Protein 4RFQ (pdb70)

InterPro domains:
  IPR019410 Lysine methyltransferase [PTHR14614] (73-342)
  IPR029063 S-adenosyl-L-methionine-dependent methyltransferase superfamily [G3DSA:3.40.50.150] (144-355)
  IPR029063 S-adenosyl-L-methionine-dependent methyltransferase superfamily [SSF53335] (156-344)

Organism: Homo sapiens (NCBI:txid9606)

Sequence (270 aa):
AAPSQDTDSPLSAASSSRNLEPHGKQPSLRAAKEHAMPKDLKKMLENKVIETLPGFQHVKLSVVKTILLKENFPYEGGLKIWECTFDLLAYFTKAKVKFAGKKVLDLGCGSGLLGITAFKGGSKEIHFQDYNSMVIDEVTLPNVVANSTLEDRRKPKVTQLYKCRFFSGEWSEFCKLVLSSEKLFVKYDLILTSETIYNPDYYSNLHQTFLRLLSKNGRVLLASKAHYFGVGGGVHLFQKFVEERDVFKTRILKIIDEGLKRFIIEITFKF

Foldseek 3Di:
DDADDLQAACCDPNHPNNVQDDDDPDGDPDFKDWDDQDPDLVVLQPQWDWDWDDDPLAPTFIFTWHWDADVRDTDTDDDDDHPQVVVVRSCCSVVVPQQAQFAEEAEQQQLNPVQLSSVVRHHQAYEYEHQGPCSCSNHNSNRSSSQAPDDDDRHHPVSCVRYIYMHRQLQNVQVVQCVVDPHDDAGQEYEYEAPFQAPVCLVSVVVSCVSHHDQNHKYWYKHFQFRPPNTGGDVNSQVVCVVVQFKHKDWDDWDDDDGIMTIMMIHGDD

B-factor: mean 63.69, std 15.85, range [38.29, 148.23]

Secondary structure (P-SEA, 3-state):
cccccccccccccccccccccccccccccbbbbbbccccccccccccbbbbccccccccbbbbbbbbbbcccccccccccccaaaaaaaaaaaaaccccccccccccccccaaaaaaaaaacccbbbbbbccaaaaaccaaaaaaaacccccccccccccccbbbbbccaaaaaaaaaacccbbbbbcbbbbccccccccaaaaaaaaaaacccccbbbbbbbccccccccccaaaaaaaaaaaccbbbbbccccccccccbbbbbbbcc

Radius of gyration: 17.97 Å; Cα contacts (8 Å, |Δi|>4): 535; chains: 1; bounding box: 51×41×50 Å

Structure (mmCIF, N/CA/C/O backbone):
data_4RFQ
#
_entry.id   4RFQ
#
_cell.length_a   70.150
_cell.length_b   70.150
_cell.length_c   170.688
_cell.angle_alpha   90.000
_cell.angle_beta   90.000
_cell.angle_gamma   90.000
#
_symmetry.space_group_name_H-M   'P 41 21 2'
#
loop_
_entity.id
_entity.type
_entity.pdbx_description
1 polymer 'Histidine protein methyltransferase 1 homolog'
2 non-polymer S-ADENOSYLMETHIONINE
3 non-polymer 'UNKNOWN ATOM OR ION'
4 water water
#
loop_
_atom_site.group_PDB
_atom_site.id
_atom_site.type_symbol
_atom_site.label_atom_id
_atom_site.label_alt_id
_atom_site.label_comp_id
_atom_site.label_asym_id
_atom_site.label_entity_id
_atom_site.label_seq_id
_atom_site.pdbx_PDB_ins_code
_atom_site.Cartn_x
_atom_site.Cartn_y
_atom_site.Cartn_z
_atom_site.occupancy
_atom_site.B_iso_or_equiv
_atom_site.auth_seq_id
_atom_site.auth_comp_id
_atom_site.auth_asym_id
_atom_site.auth_atom_id
_atom_site.pdbx_PDB_model_num
ATOM 1 N N . ALA A 1 8 ? -17.680 -0.314 28.228 1.00 105.24 69 ALA A N 1
ATOM 2 C CA . ALA A 1 8 ? -16.300 -0.531 27.671 1.00 101.58 69 ALA A CA 1
ATOM 3 C C . ALA A 1 8 ? -15.451 -1.471 28.550 1.00 97.82 69 ALA A C 1
ATOM 4 O O . ALA A 1 8 ? -15.379 -1.309 29.777 1.00 95.82 69 ALA A O 1
ATOM 6 N N . ALA A 1 9 ? -14.796 -2.434 27.899 1.00 95.16 70 ALA A N 1
ATOM 7 C CA . ALA A 1 9 ? -14.000 -3.453 28.589 1.00 92.74 70 ALA A CA 1
ATOM 8 C C . ALA A 1 9 ? -12.765 -2.855 29.308 1.00 88.54 70 ALA A C 1
ATOM 9 O O . ALA A 1 9 ? -12.284 -1.778 28.934 1.00 85.50 70 ALA A O 1
ATOM 11 N N . PRO A 1 10 ? -12.262 -3.551 30.355 1.00 88.48 71 PRO A N 1
ATOM 12 C CA . PRO A 1 10 ? -11.100 -3.043 31.063 1.00 87.41 71 PRO A CA 1
ATOM 13 C C . PRO A 1 10 ? -9.827 -3.138 30.228 1.00 85.81 71 PRO A C 1
ATOM 14 O O . PRO A 1 10 ? -9.677 -4.077 29.445 1.00 88.05 71 PRO A O 1
ATOM 18 N N . SER A 1 11 ? -8.928 -2.172 30.396 1.00 83.73 72 SER A N 1
ATOM 19 C CA . SER A 1 11 ? -7.599 -2.262 29.801 1.00 84.24 72 SER A CA 1
ATOM 20 C C . SER A 1 11 ? -6.811 -3.431 30.420 1.00 86.80 72 SER A C 1
ATOM 21 O O . SER A 1 11 ? -6.722 -3.549 31.646 1.00 86.20 72 SER A O 1
ATOM 24 N N . GLN A 1 12 ? -6.274 -4.298 29.561 1.00 90.48 73 GLN A N 1
ATOM 25 C CA . GLN A 1 12 ? -5.366 -5.378 29.976 1.00 93.78 73 GLN A CA 1
ATOM 26 C C . GLN A 1 12 ? -3.931 -4.993 29.551 1.00 91.82 73 GLN A C 1
ATOM 27 O O . GLN A 1 12 ? -3.736 -3.963 28.918 1.00 87.76 73 GLN A O 1
ATOM 29 N N . ASP A 1 13 ? -2.949 -5.823 29.906 1.00 97.48 74 ASP A N 1
ATOM 30 C CA . ASP A 1 13 ? -1.535 -5.614 29.531 1.00 94.70 74 ASP A CA 1
ATOM 31 C C . ASP A 1 13 ? -1.320 -5.386 28.025 1.00 92.78 74 ASP A C 1
ATOM 32 O O . ASP A 1 13 ? -0.456 -4.586 27.643 1.00 92.67 74 ASP A O 1
ATOM 34 N N . THR A 1 14 ? -2.119 -6.065 27.186 1.00 90.08 75 THR A N 1
ATOM 35 C CA . THR A 1 14 ? -1.962 -6.036 25.714 1.00 89.21 75 THR A CA 1
ATOM 36 C C . THR A 1 14 ? -2.600 -4.806 24.974 1.00 86.72 75 THR A C 1
ATOM 37 O O . THR A 1 14 ? -2.653 -4.770 23.738 1.00 87.07 75 THR A O 1
ATOM 41 N N . ASP A 1 15 ? -3.071 -3.810 25.724 1.00 83.15 76 ASP A N 1
ATOM 42 C CA . ASP A 1 15 ? -3.492 -2.533 25.134 1.00 77.21 76 ASP A CA 1
ATOM 43 C C . ASP A 1 15 ? -2.285 -1.624 25.087 1.00 72.18 76 ASP A C 1
ATOM 44 O O . ASP A 1 15 ? -1.432 -1.663 25.984 1.00 72.93 76 ASP A O 1
ATOM 49 N N . SER A 1 16 ? -2.199 -0.826 24.033 1.00 68.50 77 SER A N 1
ATOM 50 C CA . SER A 1 16 ? -1.058 0.039 23.827 1.00 67.09 77 SER A CA 1
ATOM 51 C C . SER A 1 16 ? -1.233 1.321 24.621 1.00 65.14 77 SER A C 1
ATOM 52 O O . SER A 1 16 ? -2.311 1.593 25.135 1.00 65.35 77 SER A O 1
ATOM 55 N N . PRO A 1 17 ? -0.178 2.137 24.691 1.00 61.51 78 PRO A N 1
ATOM 56 C CA . PRO A 1 17 ? -0.356 3.399 25.375 1.00 60.02 78 PRO A CA 1
ATOM 57 C C . PRO A 1 17 ? -1.387 4.356 24.761 1.00 61.66 78 PRO A C 1
ATOM 58 O O . PRO A 1 1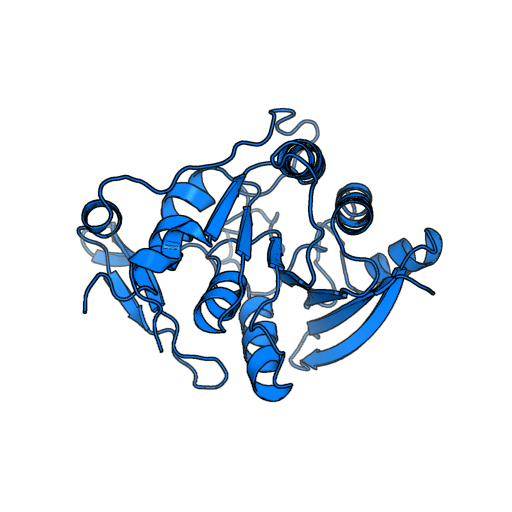7 ? -1.834 5.254 25.462 1.00 62.72 78 PRO A O 1
ATOM 62 N N . LEU A 1 18 ? -1.780 4.157 23.502 1.00 63.55 79 LEU A N 1
ATOM 63 C CA . LEU A 1 18 ? -2.771 5.036 22.839 1.00 66.21 79 LEU A CA 1
ATOM 64 C C . LEU A 1 18 ? -4.198 4.468 22.745 1.00 70.77 79 LEU A C 1
ATOM 65 O O . LEU A 1 18 ? -5.082 5.128 22.211 1.00 70.79 79 LEU A O 1
ATOM 70 N N . SER A 1 19 ? -4.439 3.255 23.239 1.00 76.10 80 SER A N 1
ATOM 71 C CA . SER A 1 19 ? -5.798 2.705 23.148 1.00 81.55 80 SER A CA 1
ATOM 72 C C . SER A 1 19 ? -6.753 3.519 24.037 1.00 80.19 80 SER A C 1
ATOM 73 O O . SER A 1 19 ? -6.332 4.089 25.059 1.00 74.13 80 SER A O 1
ATOM 76 N N . ALA A 1 20 ? -8.019 3.592 23.613 1.00 82.69 81 ALA A N 1
ATOM 77 C CA . ALA A 1 20 ? -9.082 4.259 24.378 1.00 85.74 81 ALA A CA 1
ATOM 78 C C . ALA A 1 20 ? -9.125 3.804 25.845 1.00 83.86 81 ALA A C 1
ATOM 79 O O . ALA A 1 20 ? -9.315 4.625 26.745 1.00 83.84 81 ALA A O 1
ATOM 81 N N . ALA A 1 21 ? -8.919 2.505 26.081 1.00 80.69 82 ALA A N 1
ATOM 82 C CA . ALA A 1 21 ? -9.033 1.946 27.430 1.00 81.17 82 ALA A CA 1
ATOM 83 C C . ALA A 1 21 ? -7.894 2.360 28.363 1.00 78.15 82 ALA A C 1
ATOM 84 O O . ALA A 1 21 ? -8.011 2.220 29.594 1.00 78.49 82 ALA A O 1
ATOM 86 N N . SER A 1 22 ? -6.802 2.865 27.797 1.00 74.49 83 SER A N 1
ATOM 87 C CA . SER A 1 22 ? -5.609 3.124 28.590 1.00 72.72 83 SER A CA 1
ATOM 88 C C . SER A 1 22 ? -5.720 4.435 29.350 1.00 71.29 83 SER A C 1
ATOM 89 O O . SER A 1 22 ? -6.082 5.463 28.779 1.00 70.41 83 SER A O 1
ATOM 92 N N . SER A 1 23 ? -5.405 4.360 30.647 1.00 70.69 84 SER A N 1
ATOM 93 C CA . SER A 1 23 ? -5.411 5.500 31.565 1.00 72.60 84 SER A CA 1
ATOM 94 C C . SER A 1 23 ? -4.460 6.625 31.144 1.00 73.77 84 SER A C 1
ATOM 95 O O . SER A 1 23 ? -4.699 7.788 31.431 1.00 75.03 84 SER A O 1
ATOM 98 N N . SER A 1 24 ? -3.383 6.254 30.461 1.00 73.54 85 SER A N 1
ATOM 99 C CA . SER A 1 24 ? -2.316 7.155 30.105 1.00 71.78 85 SER A CA 1
ATOM 100 C C . SER A 1 24 ? -2.492 7.828 28.712 1.00 68.08 85 SER A C 1
ATOM 101 O O . SER A 1 24 ? -1.667 8.661 28.328 1.00 64.54 85 SER A O 1
ATOM 104 N N . ARG A 1 25 ? -3.556 7.487 27.972 1.00 67.14 86 ARG A N 1
ATOM 105 C CA . ARG A 1 25 ? -3.772 7.997 26.592 1.00 67.46 86 ARG A CA 1
ATOM 106 C C . ARG A 1 25 ? -3.493 9.485 26.383 1.00 69.52 86 ARG A C 1
ATOM 107 O O . ARG A 1 25 ? -2.917 9.875 25.366 1.00 72.50 86 ARG A O 1
ATOM 109 N N . ASN A 1 26 ? -3.932 10.314 27.325 1.00 70.30 87 ASN A N 1
ATOM 110 C CA . ASN A 1 26 ? -3.827 11.770 27.190 1.00 72.86 87 ASN A CA 1
ATOM 111 C C . ASN A 1 26 ? -2.548 12.359 27.732 1.00 69.96 87 ASN A C 1
ATOM 112 O O . ASN A 1 26 ? -2.408 13.544 27.784 1.00 72.74 87 ASN A O 1
ATOM 117 N N . LEU A 1 27 ? -1.614 11.517 28.119 1.00 66.28 88 LEU A N 1
ATOM 118 C CA . LEU A 1 27 ? -0.304 11.962 28.531 1.00 65.47 88 LEU A CA 1
ATOM 119 C C . LEU A 1 27 ? 0.734 11.656 27.449 1.00 65.14 88 LEU A C 1
ATOM 120 O O . LEU A 1 27 ? 1.915 11.885 27.662 1.00 66.22 88 LEU A O 1
ATOM 125 N N . GLU A 1 28 ? 0.295 11.107 26.315 1.00 66.02 89 GLU A N 1
ATOM 126 C CA . GLU A 1 28 ? 1.201 10.668 25.246 1.00 65.00 89 GLU A CA 1
ATOM 127 C C . GLU A 1 28 ? 0.884 11.449 23.992 1.00 65.50 89 GLU A C 1
ATOM 128 O O . GLU A 1 28 ? -0.284 11.757 23.745 1.00 67.35 89 GLU A O 1
ATOM 134 N N . PRO A 1 29 ? 1.913 11.755 23.177 1.00 64.19 90 PRO A N 1
ATOM 135 C CA . PRO A 1 29 ? 1.696 12.489 21.945 1.00 67.16 90 PRO A CA 1
ATOM 136 C C . PRO A 1 29 ? 0.871 11.672 20.998 1.00 70.43 90 PRO A C 1
ATOM 137 O O . PRO A 1 29 ? 1.101 10.475 20.877 1.00 70.73 90 PRO A O 1
ATOM 141 N N . HIS A 1 30 ? -0.109 12.291 20.361 1.00 77.83 91 HIS A N 1
ATOM 142 C CA . HIS A 1 30 ? -0.966 11.586 19.413 1.00 83.15 91 HIS A CA 1
ATOM 143 C C . HIS A 1 30 ? -1.733 12.587 18.608 1.00 91.49 91 HIS A C 1
ATOM 144 O O . HIS A 1 30 ? -1.571 13.779 18.812 1.00 98.05 91 HIS A O 1
ATOM 151 N N . GLY A 1 31 ? -2.554 12.105 17.680 1.00 98.44 92 GLY A N 1
ATOM 152 C CA . GLY A 1 31 ? -3.379 12.973 16.842 1.00 107.16 92 GLY A CA 1
ATOM 153 C C . GLY A 1 31 ? -2.596 13.486 15.653 1.00 114.29 92 GLY A C 1
ATOM 154 O O . GLY A 1 31 ? -1.392 13.226 15.536 1.00 110.89 92 GLY A O 1
ATOM 155 N N . LYS A 1 32 ? -3.282 14.228 14.778 1.00 123.22 93 LYS A N 1
ATOM 156 C CA . LYS A 1 32 ? -2.692 14.739 13.537 1.00 128.72 93 LYS A CA 1
ATOM 157 C C . LYS A 1 32 ? -1.928 16.055 13.725 1.00 133.34 93 LYS A C 1
ATOM 158 O O . LYS A 1 32 ? -1.204 16.485 12.824 1.00 135.11 93 LYS A O 1
ATOM 160 N N . GLN A 1 33 ? -2.099 16.701 14.878 1.00 135.10 94 GLN A N 1
ATOM 161 C CA . GLN A 1 33 ? -1.417 17.974 15.149 1.00 141.86 94 GLN A CA 1
ATOM 162 C C . GLN A 1 33 ? -1.259 18.198 16.657 1.00 140.47 94 GLN A C 1
ATOM 163 O O . GLN A 1 33 ? -1.904 19.081 17.222 1.00 147.31 94 GLN A O 1
ATOM 165 N N . PRO A 1 34 ? -0.394 17.394 17.314 1.00 133.57 95 PRO A N 1
ATOM 166 C CA . PRO A 1 34 ? -0.109 17.570 18.748 1.00 130.26 95 PRO A CA 1
ATOM 167 C C . PRO A 1 34 ? 0.600 18.912 19.054 1.00 135.34 95 PRO A C 1
ATOM 168 O O . PRO A 1 34 ? 0.747 19.749 18.160 1.00 133.61 95 PRO A O 1
ATOM 172 N N . SER A 1 35 ? 1.019 19.109 20.307 1.00 104.62 96 SER A N 1
ATOM 173 C CA . SER A 1 35 ? 1.700 20.347 20.717 1.00 106.37 96 SER A CA 1
ATOM 174 C C . SER A 1 35 ? 3.053 20.529 20.014 1.00 111.87 96 SER A C 1
ATOM 175 O O . SER A 1 35 ? 3.953 19.686 20.137 1.00 103.90 96 SER A O 1
ATOM 177 N N . LEU A 1 36 ? 3.184 21.638 19.277 1.00 121.96 97 LEU A N 1
ATOM 178 C CA . LEU A 1 36 ? 4.487 22.102 18.768 1.00 114.86 97 LEU A CA 1
ATOM 179 C C . LEU A 1 36 ? 5.112 23.106 19.754 1.00 107.88 97 LEU A C 1
ATOM 180 O O . LEU A 1 36 ? 5.962 23.911 19.372 1.00 100.24 97 LEU A O 1
ATOM 182 N N . ARG A 1 37 ? 4.678 23.040 21.021 1.00 102.45 98 ARG A N 1
ATOM 183 C CA . ARG A 1 37 ? 5.269 23.806 22.116 1.00 97.14 98 ARG A CA 1
ATOM 184 C C . ARG A 1 37 ? 6.732 23.390 22.355 1.00 88.06 98 ARG A C 1
ATOM 185 O O . ARG A 1 37 ? 7.120 22.257 22.068 1.00 83.52 98 ARG A O 1
ATOM 187 N N . ALA A 1 38 ? 7.543 24.335 22.838 1.00 81.77 99 ALA A N 1
ATOM 188 C CA . ALA A 1 38 ? 8.897 24.044 23.278 1.00 72.54 99 ALA A CA 1
ATOM 189 C C . ALA A 1 38 ? 8.877 23.208 24.548 1.00 71.57 99 ALA A C 1
ATOM 190 O O . ALA A 1 38 ? 7.870 23.133 25.273 1.00 70.77 99 ALA A O 1
ATOM 192 N N . ALA A 1 39 ? 10.013 22.580 24.803 1.00 68.61 100 ALA A N 1
ATOM 193 C CA . ALA A 1 39 ? 10.243 21.831 26.011 1.00 62.61 100 ALA A CA 1
ATOM 194 C C . ALA A 1 39 ? 10.570 22.790 27.168 1.00 63.37 100 ALA A C 1
ATOM 195 O O . ALA A 1 39 ? 10.962 23.919 26.927 1.00 71.78 100 ALA A O 1
ATOM 197 N N . LYS A 1 40 ? 10.424 22.313 28.409 1.00 64.67 101 LYS A N 1
ATOM 198 C CA . LYS A 1 40 ? 10.689 23.097 29.632 1.00 63.80 101 LYS A CA 1
ATOM 199 C C . LYS A 1 40 ? 11.548 22.268 30.561 1.00 57.04 101 LYS A C 1
ATOM 200 O O . LYS A 1 40 ? 11.314 21.070 30.692 1.00 51.07 101 LYS A O 1
ATOM 206 N N . GLU A 1 41 ? 12.519 22.911 31.207 1.00 55.28 102 GLU A N 1
ATOM 207 C CA . GLU A 1 41 ? 13.124 22.373 32.408 1.00 56.08 102 GLU A CA 1
ATOM 208 C C . GLU A 1 41 ? 12.266 22.736 33.613 1.00 57.07 102 GLU A C 1
ATOM 209 O O . GLU A 1 41 ? 11.794 23.834 33.706 1.00 59.87 102 GLU A O 1
ATOM 215 N N . HIS A 1 42 ? 12.092 21.798 34.541 1.00 60.91 103 HIS A N 1
ATOM 216 C CA . HIS A 1 42 ? 11.344 22.035 35.786 1.00 60.84 103 HIS A CA 1
ATOM 217 C C . HIS A 1 42 ? 12.305 22.087 36.969 1.00 61.64 103 HIS A C 1
ATOM 218 O O . HIS A 1 42 ? 13.021 21.113 37.230 1.00 66.08 103 HIS A O 1
ATOM 225 N N . ALA A 1 43 ? 12.307 23.196 37.694 1.00 61.74 104 ALA A N 1
ATOM 226 C CA . ALA A 1 43 ? 13.102 23.323 38.921 1.00 63.03 104 ALA A CA 1
ATOM 227 C C . ALA A 1 43 ? 12.579 22.413 40.021 1.00 65.45 104 ALA A C 1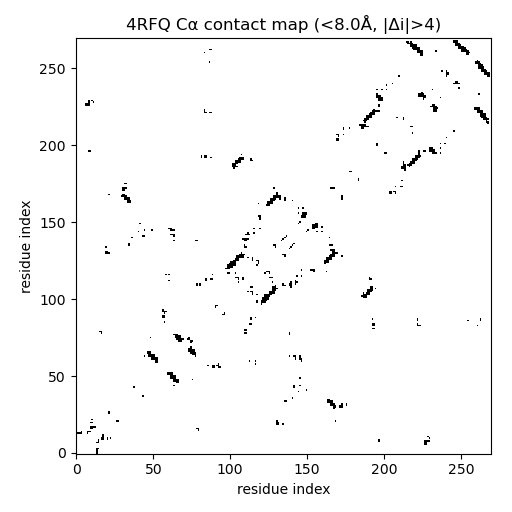
ATOM 228 O O . ALA A 1 43 ? 11.394 22.061 40.041 1.00 68.66 104 ALA A O 1
ATOM 230 N N . MET A 1 44 ? 13.483 22.017 40.914 1.00 65.45 105 MET A N 1
ATOM 231 C CA . MET A 1 44 ? 13.132 21.352 42.163 1.00 64.98 105 MET A CA 1
ATOM 232 C C . MET A 1 44 ? 12.482 22.382 43.085 1.00 65.08 105 MET A C 1
ATOM 233 O O . MET A 1 44 ? 13.120 23.387 43.403 1.00 69.34 105 MET A O 1
ATOM 238 N N . PRO A 1 45 ? 11.227 22.155 43.508 1.00 62.19 106 PRO A N 1
ATOM 239 C CA . PRO A 1 45 ? 10.640 23.110 44.463 1.00 67.46 106 PRO A CA 1
ATOM 240 C C . PRO A 1 45 ? 11.505 23.410 45.701 1.00 71.78 106 PRO A C 1
ATOM 241 O O . PRO A 1 45 ? 12.357 22.597 46.103 1.00 71.99 106 PRO A O 1
ATOM 245 N N . LYS A 1 46 ? 11.296 24.602 46.255 1.00 78.73 107 LYS A N 1
ATOM 246 C CA . LYS A 1 46 ? 11.987 25.062 47.457 1.00 81.90 107 LYS A CA 1
ATOM 247 C C . LYS A 1 46 ? 11.523 24.252 48.665 1.00 82.92 107 LYS A C 1
ATOM 248 O O . LYS A 1 46 ? 12.351 23.763 49.441 1.00 83.19 107 LYS A O 1
ATOM 250 N N . ASP A 1 47 ? 10.198 24.114 48.803 1.00 80.64 108 ASP A N 1
ATOM 251 C CA . ASP A 1 47 ? 9.596 23.354 49.893 1.00 79.73 108 ASP A CA 1
ATOM 252 C C . ASP A 1 47 ? 9.395 21.870 49.555 1.00 74.92 108 ASP A C 1
ATOM 253 O O . ASP A 1 47 ? 8.372 21.482 48.959 1.00 69.49 108 ASP A O 1
ATOM 258 N N . LEU A 1 48 ? 10.354 21.053 49.998 1.00 74.57 109 LEU A N 1
ATOM 259 C CA . LEU A 1 48 ? 10.393 19.603 49.726 1.00 70.40 109 LEU A CA 1
ATOM 260 C C . LEU A 1 48 ? 9.354 18.804 50.492 1.00 71.75 109 LEU A C 1
ATOM 261 O O . LEU A 1 48 ? 8.715 17.932 49.919 1.00 71.79 109 LEU A O 1
ATOM 266 N N . LYS A 1 49 ? 9.194 19.089 51.784 1.00 77.26 110 LYS A N 1
ATOM 267 C CA . LYS A 1 49 ? 8.156 18.447 52.608 1.00 78.05 110 LYS A CA 1
ATOM 268 C C . LYS A 1 49 ? 6.733 18.638 52.033 1.00 77.04 110 LYS A C 1
ATOM 269 O O . LYS A 1 49 ? 5.873 17.775 52.198 1.00 77.55 110 LYS A O 1
ATOM 272 N N . LYS A 1 50 ? 6.495 19.773 51.378 1.00 77.04 111 LYS A N 1
ATOM 273 C CA . LYS A 1 50 ? 5.167 20.124 50.875 1.00 77.39 111 LYS A CA 1
ATOM 274 C C . LYS A 1 50 ? 4.807 19.304 49.642 1.00 72.40 111 LYS A C 1
ATOM 275 O O . LYS A 1 50 ? 3.638 19.073 49.376 1.00 76.51 111 LYS A O 1
ATOM 279 N N . MET A 1 51 ? 5.807 18.860 48.894 1.00 71.19 112 MET A N 1
ATOM 280 C CA . MET A 1 51 ? 5.571 17.964 47.737 1.00 69.35 112 MET A CA 1
ATOM 281 C C . MET A 1 51 ? 5.005 16.613 48.151 1.00 67.65 112 MET A C 1
ATOM 282 O O . MET A 1 51 ? 4.373 15.937 47.336 1.00 67.20 112 MET A O 1
ATOM 287 N N . LEU A 1 52 ? 5.263 16.218 49.402 1.00 68.17 113 LEU A N 1
ATOM 288 C CA . LEU A 1 52 ? 4.848 14.920 49.921 1.00 67.62 113 LEU A CA 1
ATOM 289 C C . LEU A 1 52 ? 3.710 14.946 50.921 1.00 69.55 113 LEU A C 1
ATOM 290 O O . LEU A 1 52 ? 3.249 13.888 51.317 1.00 70.16 113 LEU A O 1
ATOM 295 N N . GLU A 1 53 ? 3.268 16.134 51.334 1.00 74.86 114 GLU A N 1
ATOM 296 C CA . GLU A 1 53 ? 2.174 16.273 52.289 1.00 76.80 114 GLU A CA 1
ATOM 297 C C . GLU A 1 53 ? 1.025 15.406 51.871 1.00 75.20 114 GLU A C 1
ATOM 298 O O . GLU A 1 53 ? 0.648 15.417 50.709 1.00 70.32 114 GLU A O 1
ATOM 304 N N . ASN A 1 54 ? 0.453 14.669 52.816 1.00 77.72 115 ASN A N 1
ATOM 305 C CA . ASN A 1 54 ? -0.765 13.893 52.564 1.00 82.18 115 ASN A CA 1
ATOM 306 C C . ASN A 1 54 ? -0.639 12.760 51.535 1.00 77.47 115 ASN A C 1
ATOM 307 O O . ASN A 1 54 ? -1.642 12.133 51.162 1.00 78.63 115 ASN A O 1
ATOM 312 N N . LYS A 1 55 ? 0.580 12.495 51.080 1.00 76.49 116 LYS A N 1
ATOM 313 C CA . LYS A 1 55 ? 0.829 11.407 50.159 1.00 70.74 116 LYS A CA 1
ATOM 314 C C . LYS A 1 55 ? 1.064 10.129 50.940 1.00 67.56 116 LYS A C 1
ATOM 315 O O . LYS A 1 55 ? 1.173 10.134 52.151 1.00 74.60 116 LYS A O 1
ATOM 321 N N . VAL A 1 56 ? 1.156 9.036 50.233 1.00 63.76 117 VAL A N 1
ATOM 322 C CA . VAL A 1 56 ? 1.481 7.780 50.823 1.00 62.25 117 VAL A CA 1
ATOM 323 C C . VAL A 1 56 ? 2.782 7.310 50.213 1.00 61.52 117 VAL A C 1
ATOM 324 O O . VAL A 1 56 ? 2.875 7.166 49.021 1.00 61.26 117 VAL A O 1
ATOM 328 N N . ILE A 1 57 ? 3.798 7.080 51.030 1.00 64.76 118 ILE A N 1
ATOM 329 C CA . ILE A 1 57 ? 5.056 6.535 50.528 1.00 61.42 118 ILE A CA 1
ATOM 330 C C . ILE A 1 57 ? 5.127 5.025 50.736 1.00 63.19 118 ILE A C 1
ATOM 331 O O . ILE A 1 57 ? 5.179 4.520 51.870 1.00 62.74 118 ILE A O 1
ATOM 336 N N . GLU A 1 58 ? 5.160 4.315 49.620 1.00 65.16 119 GLU A N 1
ATOM 337 C CA . GLU A 1 58 ? 5.021 2.872 49.598 1.00 69.97 119 GLU A CA 1
ATOM 338 C C . GLU A 1 58 ? 6.276 2.234 49.002 1.00 63.50 119 GLU A C 1
ATOM 339 O O . GLU A 1 58 ? 6.751 2.649 47.951 1.00 63.15 119 GLU A O 1
ATOM 345 N N . THR A 1 59 ? 6.797 1.219 49.670 1.00 60.03 120 THR A N 1
ATOM 346 C CA . THR A 1 59 ? 7.869 0.419 49.113 1.00 62.49 120 THR A CA 1
ATOM 347 C C . THR A 1 59 ? 7.393 -0.415 47.931 1.00 59.22 120 THR A C 1
ATOM 348 O O . THR A 1 59 ? 6.313 -0.960 47.952 1.00 60.66 120 THR A O 1
ATOM 352 N N . LEU A 1 60 ? 8.210 -0.486 46.889 1.00 60.02 121 LEU A N 1
ATOM 353 C CA . LEU A 1 60 ? 7.885 -1.289 45.724 1.00 60.38 121 LEU A CA 1
ATOM 354 C C . LEU A 1 60 ? 8.180 -2.735 46.086 1.00 62.29 121 LEU A C 1
ATOM 355 O O . LEU A 1 60 ? 9.270 -3.041 46.513 1.00 62.69 121 LEU A O 1
ATOM 360 N N . PRO A 1 61 ? 7.186 -3.623 45.971 1.00 68.63 122 PRO A N 1
ATOM 361 C CA . PRO A 1 61 ? 7.421 -5.012 46.368 1.00 75.07 122 PRO A CA 1
ATOM 362 C C . PRO A 1 61 ? 8.104 -5.828 45.263 1.00 77.69 122 PRO A C 1
ATOM 363 O O . PRO A 1 61 ? 7.977 -5.496 44.084 1.00 75.69 122 PRO A O 1
ATOM 367 N N . GLY A 1 62 ? 8.785 -6.897 45.665 1.00 79.72 123 GLY A N 1
ATOM 368 C CA . GLY A 1 62 ? 9.615 -7.699 44.780 1.00 82.65 123 GLY A CA 1
ATOM 369 C C . GLY A 1 62 ? 11.049 -7.422 45.169 1.00 87.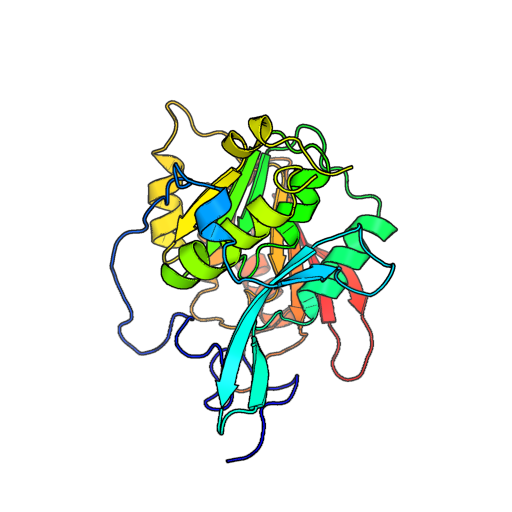24 123 GLY A C 1
ATOM 370 O O . GLY A 1 62 ? 11.389 -6.285 45.481 1.00 89.53 123 GLY A O 1
ATOM 371 N N . PHE A 1 63 ? 11.885 -8.459 45.172 1.00 94.09 124 PHE A N 1
ATOM 372 C CA . PHE A 1 63 ? 13.295 -8.336 45.589 1.00 100.17 124 PHE A CA 1
ATOM 373 C C . PHE A 1 63 ? 14.278 -8.445 44.413 1.00 102.19 124 PHE A C 1
ATOM 374 O O . PHE A 1 63 ? 15.494 -8.526 44.634 1.00 98.49 124 PHE A O 1
ATOM 376 N N . GLN A 1 64 ? 13.749 -8.432 43.176 1.00 107.51 125 GLN A N 1
ATOM 377 C CA . GLN A 1 64 ? 14.564 -8.334 41.936 1.00 101.72 125 GLN A CA 1
ATOM 378 C C . GLN A 1 64 ? 14.681 -6.866 41.480 1.00 103.57 125 GLN A C 1
ATOM 379 O O . GLN A 1 64 ? 14.390 -6.528 40.335 1.00 111.67 125 GLN A O 1
ATOM 381 N N . HIS A 1 65 ? 15.060 -6.006 42.423 1.00 98.78 126 HIS A N 1
ATOM 382 C CA . HIS A 1 65 ? 15.414 -4.598 42.190 1.00 82.46 126 HIS A CA 1
ATOM 383 C C . HIS A 1 65 ? 15.939 -4.066 43.523 1.00 82.25 126 HIS A C 1
ATOM 384 O O . HIS A 1 65 ? 15.872 -4.758 44.546 1.00 79.89 126 HIS A O 1
ATOM 391 N N . VAL A 1 66 ? 16.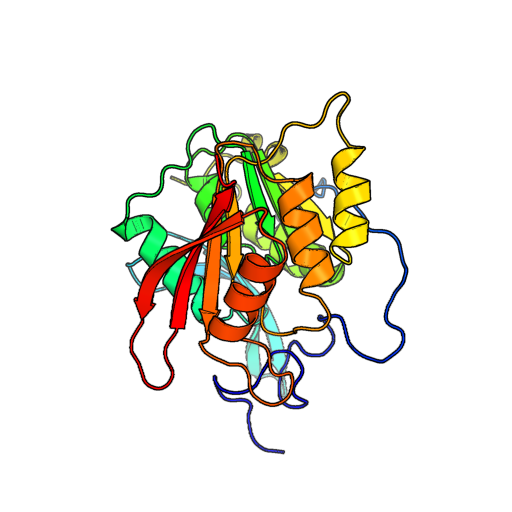488 -2.859 43.513 1.00 80.39 127 VAL A N 1
ATOM 392 C CA . VAL A 1 66 ? 16.903 -2.211 44.758 1.00 79.55 127 VAL A CA 1
ATOM 393 C C . VAL A 1 66 ? 15.641 -1.752 45.534 1.00 75.19 127 VAL A C 1
ATOM 394 O O . VAL A 1 66 ? 14.531 -1.845 45.015 1.00 74.14 127 VAL A O 1
ATOM 398 N N . LYS A 1 67 ? 15.797 -1.308 46.778 1.00 71.27 128 LYS A N 1
ATOM 399 C CA . LYS A 1 67 ? 14.660 -0.797 47.519 1.00 72.63 128 LYS A CA 1
ATOM 400 C C . LYS A 1 67 ? 14.275 0.552 46.886 1.00 69.29 128 LYS A C 1
ATOM 401 O O . LYS A 1 67 ? 15.077 1.493 46.844 1.00 67.65 128 LYS A O 1
ATOM 403 N N . LEU A 1 68 ? 13.052 0.617 46.374 1.00 60.80 129 LEU A N 1
ATOM 404 C CA . LEU A 1 68 ? 12.525 1.814 45.777 1.00 56.22 129 LEU A CA 1
ATOM 405 C C . LEU A 1 68 ? 11.211 2.166 46.415 1.00 54.56 129 LEU A C 1
ATOM 406 O O . LEU A 1 68 ? 10.432 1.287 46.793 1.00 53.23 129 LEU A O 1
ATOM 411 N N . SER A 1 69 ? 10.946 3.464 46.486 1.00 54.27 130 SER A N 1
ATOM 412 C CA . SER A 1 69 ? 9.707 3.956 47.030 1.00 55.51 130 SER A CA 1
ATOM 413 C C . SER A 1 69 ? 8.925 4.633 45.926 1.00 54.76 130 SER A C 1
ATOM 414 O O . SER A 1 69 ? 9.497 5.151 44.973 1.00 53.49 130 SER A O 1
ATOM 417 N N . VAL A 1 70 ? 7.605 4.611 46.073 1.00 57.65 131 VAL A N 1
ATOM 418 C CA . VAL A 1 70 ? 6.683 5.192 45.113 1.00 58.84 131 VAL A CA 1
ATOM 419 C C . VAL A 1 70 ? 5.674 6.049 45.886 1.00 56.65 131 VAL A C 1
ATOM 420 O O . VAL A 1 70 ? 5.211 5.674 46.939 1.00 57.76 131 VAL A O 1
ATOM 424 N N . VAL A 1 71 ? 5.343 7.202 45.347 1.00 54.05 132 VAL A N 1
ATOM 425 C CA . VAL A 1 71 ? 4.455 8.109 46.007 1.00 54.68 132 VAL A CA 1
ATOM 426 C C . VAL A 1 71 ? 3.064 7.857 45.484 1.00 56.63 132 VAL A C 1
ATOM 427 O O . VAL A 1 71 ? 2.850 7.870 44.285 1.00 54.05 132 VAL A O 1
ATOM 431 N N . LYS A 1 72 ? 2.118 7.641 46.395 1.00 56.99 133 LYS A N 1
ATOM 432 C CA . LYS A 1 72 ? 0.736 7.438 46.023 1.00 56.89 133 LYS A CA 1
ATOM 433 C C . LYS A 1 72 ? -0.119 8.516 46.630 1.00 56.16 133 LYS A C 1
ATOM 434 O O . LYS A 1 72 ? 0.256 9.128 47.621 1.00 56.91 133 LYS A O 1
ATOM 440 N N . THR A 1 73 ? -1.272 8.748 46.023 1.00 54.23 134 THR A N 1
ATOM 441 C CA . THR A 1 73 ? -2.166 9.816 46.438 1.00 53.79 134 THR A CA 1
ATOM 442 C C . THR A 1 73 ? -3.453 9.186 46.890 1.00 55.47 134 THR A C 1
ATOM 443 O O . THR A 1 73 ? -3.949 8.278 46.245 1.00 58.31 134 THR A O 1
ATOM 447 N N . ILE A 1 74 ? -4.023 9.670 47.976 1.00 59.55 135 ILE A N 1
ATOM 448 C CA . ILE A 1 74 ? -5.268 9.107 48.436 1.00 65.25 135 ILE A CA 1
ATOM 449 C C . ILE A 1 74 ? -6.393 9.819 47.683 1.00 65.13 135 ILE A C 1
ATOM 450 O O . ILE A 1 74 ? -6.467 11.031 47.687 1.00 69.10 135 ILE A O 1
ATOM 455 N N . LEU A 1 75 ? -7.243 9.045 47.031 1.00 62.55 136 LEU A N 1
ATOM 456 C CA . LEU A 1 75 ? -8.305 9.571 46.197 1.00 61.59 136 LEU A CA 1
ATOM 457 C C . LEU A 1 75 ? -9.607 8.880 46.562 1.00 61.74 136 LEU A C 1
ATOM 458 O O . LEU A 1 75 ? -9.741 7.685 46.378 1.00 61.11 136 LEU A O 1
ATOM 463 N N . LEU A 1 76 ? -10.561 9.641 47.084 1.00 64.46 137 LEU A N 1
ATOM 464 C CA . LEU A 1 76 ? -11.863 9.104 47.464 1.00 66.54 137 LEU A CA 1
ATOM 465 C C . LEU A 1 76 ? -12.811 8.947 46.268 1.00 66.64 137 LEU A C 1
ATOM 466 O O . LEU A 1 76 ? -12.811 9.753 45.346 1.00 65.43 137 LEU A O 1
ATOM 471 N N . LYS A 1 77 ? -13.614 7.893 46.302 1.00 69.22 138 LYS A N 1
ATOM 472 C CA . LYS A 1 77 ? -14.683 7.679 45.330 1.00 70.54 138 LYS A CA 1
ATOM 473 C C . LYS A 1 77 ? -15.807 6.944 46.025 1.00 72.90 138 LYS A C 1
ATOM 474 O O . LYS A 1 77 ? -15.609 5.809 46.480 1.00 73.18 138 LYS A O 1
ATOM 480 N N . GLU A 1 78 ? -16.981 7.582 46.087 1.00 75.70 139 GLU A N 1
ATOM 481 C CA . GLU A 1 78 ? -18.086 7.139 46.927 1.00 78.04 139 GLU A CA 1
ATOM 482 C C . GLU A 1 78 ? -17.605 6.923 48.377 1.00 78.67 139 GLU A C 1
ATOM 483 O O . GLU A 1 78 ? -18.008 5.964 49.060 1.00 79.85 139 GLU A O 1
ATOM 486 N N . ASN A 1 79 ? -16.741 7.837 48.829 1.00 78.47 140 ASN A N 1
ATOM 487 C CA . ASN A 1 79 ? -16.126 7.792 50.168 1.00 80.72 140 ASN A CA 1
ATOM 488 C C . ASN A 1 79 ? -15.223 6.558 50.475 1.00 79.00 140 ASN A C 1
ATOM 489 O O . ASN A 1 79 ? -14.913 6.277 51.643 1.00 78.08 140 ASN A O 1
ATOM 494 N N . PHE A 1 80 ? -14.797 5.859 49.421 1.00 74.75 141 PHE A N 1
ATOM 495 C CA . PHE A 1 80 ? -13.922 4.715 49.521 1.00 73.53 141 PHE A CA 1
ATOM 496 C C . PHE A 1 80 ? -12.487 5.116 49.103 1.00 68.78 141 PHE A C 1
ATOM 497 O O . PHE A 1 80 ? -12.272 5.584 47.992 1.00 66.56 141 PHE A O 1
ATOM 505 N N . PRO A 1 81 ? -11.505 4.915 49.995 1.00 66.68 142 PRO A N 1
ATOM 506 C CA . PRO A 1 81 ? -10.170 5.414 49.777 1.00 64.46 142 PRO A CA 1
ATOM 507 C C . PRO A 1 81 ? -9.301 4.557 48.848 1.00 63.00 142 PRO A C 1
ATOM 508 O O . PRO A 1 81 ? -8.949 3.434 49.196 1.00 65.38 142 PRO A O 1
ATOM 512 N N . TYR A 1 82 ? -8.981 5.103 47.679 1.00 59.58 162 TYR A N 1
ATOM 513 C CA . TYR A 1 82 ? -8.039 4.500 46.763 1.00 59.49 162 TYR A CA 1
ATOM 514 C C . TYR A 1 82 ? -6.650 5.128 46.951 1.00 57.79 162 TYR A C 1
ATOM 515 O O . TYR A 1 82 ? -6.535 6.298 47.304 1.00 58.53 162 TYR A O 1
ATOM 524 N N . GLU A 1 83 ? -5.607 4.327 46.771 1.00 56.38 163 GLU A N 1
ATOM 525 C CA . GLU A 1 83 ? -4.242 4.839 46.695 1.00 56.18 163 GLU A CA 1
ATOM 526 C C . GLU A 1 83 ? -3.963 4.909 45.233 1.00 53.44 163 GLU A C 1
ATOM 527 O O . GLU A 1 83 ? -4.012 3.905 44.553 1.00 50.08 163 GLU A O 1
ATOM 533 N N . GLY A 1 84 ? -3.701 6.105 44.729 1.00 54.05 164 GLY A N 1
ATOM 534 C CA . GLY A 1 84 ? -3.533 6.286 43.295 1.00 54.57 164 GLY A CA 1
ATOM 535 C C . GLY A 1 84 ? -2.106 6.560 42.876 1.00 51.90 164 GLY A C 1
ATOM 536 O O . GLY A 1 84 ? -1.346 7.219 43.600 1.00 52.22 164 GLY A O 1
ATOM 537 N N . GLY A 1 85 ? -1.754 6.070 41.698 1.00 48.94 165 GLY A N 1
ATOM 538 C CA . GLY A 1 85 ? -0.447 6.370 41.097 1.00 49.46 165 GLY A CA 1
ATOM 539 C C . GLY A 1 85 ? -0.539 6.364 39.597 1.00 47.88 165 GLY A C 1
ATOM 540 O O . GLY A 1 85 ? -1.496 5.853 39.039 1.00 55.65 165 GLY A O 1
ATOM 541 N N . LEU A 1 86 ? 0.449 6.933 38.944 1.00 46.47 166 LEU A N 1
ATOM 542 C CA . LEU A 1 86 ? 0.544 6.877 37.489 1.00 48.35 166 LEU A CA 1
ATOM 543 C C . LEU A 1 86 ? 0.874 5.445 37.119 1.00 50.07 166 LEU A C 1
ATOM 544 O O . LEU A 1 86 ? 1.588 4.760 37.860 1.00 52.25 166 LEU A O 1
ATOM 549 N N . LYS A 1 87 ? 0.321 4.964 36.009 1.00 53.55 167 LYS A N 1
ATOM 550 C CA . LYS A 1 87 ? 0.584 3.597 35.571 1.00 54.08 167 LYS A CA 1
ATOM 551 C C . LYS A 1 87 ? 2.079 3.400 35.329 1.00 50.72 167 LYS A C 1
ATOM 552 O O . LYS A 1 87 ? 2.738 4.253 34.735 1.00 47.66 167 LYS A O 1
ATOM 558 N N . ILE A 1 88 ? 2.597 2.283 35.805 1.00 48.89 168 ILE A N 1
ATOM 559 C CA . ILE A 1 88 ? 3.945 1.860 35.518 1.00 53.57 168 ILE A CA 1
ATOM 560 C C . ILE A 1 88 ? 3.947 0.675 34.551 1.00 51.04 168 ILE A C 1
ATOM 561 O O . ILE A 1 88 ? 3.397 -0.350 34.851 1.00 48.25 168 ILE A O 1
ATOM 566 N N . TRP A 1 89 ? 4.604 0.814 33.409 1.00 48.29 169 TRP A N 1
ATOM 567 C CA . TRP A 1 89 ? 4.526 -0.211 32.401 1.00 50.08 169 TRP A CA 1
ATOM 568 C C . TRP A 1 89 ? 5.441 -1.394 32.753 1.00 52.96 169 TRP A C 1
ATOM 569 O O . TRP A 1 89 ? 6.494 -1.211 33.373 1.00 55.82 169 TRP A O 1
ATOM 580 N N . GLU A 1 90 ? 5.007 -2.591 32.354 1.00 51.82 170 GLU A N 1
ATOM 581 C CA . GLU A 1 90 ? 5.643 -3.856 32.759 1.00 56.33 170 GLU A CA 1
ATOM 582 C C . GLU A 1 90 ? 7.142 -3.832 32.536 1.00 51.23 170 GLU A C 1
ATOM 583 O O . GLU A 1 90 ? 7.927 -4.258 33.385 1.00 49.15 170 GLU A O 1
ATOM 589 N N . CYS A 1 91 ? 7.542 -3.330 31.387 1.00 48.30 171 CYS A N 1
ATOM 590 C CA . CYS A 1 91 ? 8.935 -3.427 30.982 1.00 47.51 171 CYS A CA 1
ATOM 591 C C . CYS A 1 91 ? 9.874 -2.711 31.902 1.00 48.30 171 CYS A C 1
ATOM 592 O O . CYS A 1 91 ? 11.092 -3.014 31.898 1.00 52.21 171 CYS A O 1
ATOM 595 N N . THR A 1 92 ? 9.348 -1.743 32.668 1.00 45.39 172 THR A N 1
ATOM 596 C CA . THR A 1 92 ? 10.150 -1.053 33.663 1.00 45.55 172 THR A CA 1
ATOM 597 C C . THR A 1 92 ? 10.716 -2.071 34.679 1.00 46.44 172 THR A C 1
ATOM 598 O O . THR A 1 92 ? 11.894 -2.037 35.025 1.00 47.12 172 THR A O 1
ATOM 602 N N . PHE A 1 93 ? 9.881 -2.990 35.120 1.00 47.24 173 PHE A N 1
ATOM 603 C CA . PHE A 1 93 ? 10.289 -3.974 36.126 1.00 49.03 173 PHE A CA 1
ATOM 604 C C . PHE A 1 93 ? 11.294 -4.963 35.567 1.00 48.85 173 PHE A C 1
ATOM 605 O O . PHE A 1 93 ? 12.230 -5.343 36.255 1.00 51.80 173 PHE A O 1
ATOM 613 N N . ASP A 1 94 ? 11.106 -5.365 34.313 1.00 50.24 174 ASP A N 1
ATOM 614 C CA . ASP A 1 94 ? 12.105 -6.175 33.592 1.00 50.08 174 ASP A CA 1
ATOM 615 C C . ASP A 1 94 ? 13.482 -5.488 33.585 1.00 49.37 174 ASP A C 1
ATOM 616 O O . ASP A 1 94 ? 14.510 -6.102 33.804 1.00 51.12 174 ASP A O 1
ATOM 621 N N . LEU A 1 95 ? 13.488 -4.197 33.358 1.00 46.01 175 LEU A N 1
ATOM 622 C CA . LEU A 1 95 ? 14.740 -3.494 33.236 1.00 48.69 175 LEU A CA 1
ATOM 623 C C . LEU A 1 95 ? 15.347 -3.304 34.614 1.00 50.17 175 LEU A C 1
ATOM 624 O O . LEU A 1 95 ? 16.540 -3.504 34.788 1.00 51.37 175 LEU A O 1
ATOM 629 N N . LEU A 1 96 ? 14.513 -2.968 35.603 1.00 48.49 176 LEU A N 1
ATOM 630 C CA . LEU A 1 96 ? 14.958 -2.973 36.997 1.00 49.55 176 LEU A CA 1
ATOM 631 C C . LEU A 1 96 ? 15.600 -4.327 37.398 1.00 51.92 176 LEU A C 1
ATOM 632 O O . LEU A 1 96 ? 16.678 -4.345 38.008 1.00 55.28 176 LEU A O 1
ATOM 637 N N . ALA A 1 97 ? 14.961 -5.443 37.054 1.00 47.66 177 ALA A N 1
ATOM 638 C CA . ALA A 1 97 ? 15.524 -6.763 37.387 1.00 50.19 177 ALA A CA 1
ATOM 639 C C . ALA A 1 97 ? 16.817 -6.961 36.684 1.00 51.37 177 ALA A C 1
ATOM 640 O O . ALA A 1 97 ? 17.722 -7.582 37.236 1.00 55.36 177 ALA A O 1
ATOM 642 N N . TYR A 1 98 ? 16.906 -6.457 35.453 1.00 50.00 178 TYR A N 1
ATOM 643 C CA . TYR A 1 98 ? 18.094 -6.663 34.648 1.00 51.75 178 TYR A CA 1
ATOM 644 C C . TYR A 1 98 ? 19.268 -5.847 35.179 1.00 51.86 178 TYR A C 1
ATOM 645 O O . TYR A 1 98 ? 20.424 -6.300 35.099 1.00 55.79 178 TYR A O 1
ATOM 654 N N . PHE A 1 99 ? 18.989 -4.682 35.741 1.00 48.38 179 PHE A N 1
ATOM 655 C CA . PHE A 1 99 ? 20.063 -3.872 36.373 1.00 51.13 179 PHE A CA 1
ATOM 656 C C . PHE A 1 99 ? 20.758 -4.636 37.504 1.00 56.56 179 PHE A C 1
ATOM 657 O O . PHE A 1 99 ? 21.976 -4.641 37.598 1.00 60.19 179 PHE A O 1
ATOM 665 N N . THR A 1 100 ? 19.974 -5.275 38.361 1.00 56.47 180 THR A N 1
ATOM 666 C CA . THR A 1 100 ? 20.524 -6.031 39.462 1.00 60.70 180 THR A CA 1
ATOM 667 C C . THR A 1 100 ? 21.206 -7.321 38.990 1.00 63.07 180 THR A C 1
ATOM 668 O O . THR A 1 100 ? 22.312 -7.630 39.413 1.00 67.07 180 THR A O 1
ATOM 672 N N . LYS A 1 101 ? 20.542 -8.065 38.117 1.00 62.82 181 LYS A N 1
ATOM 673 C CA . LYS A 1 101 ? 21.074 -9.335 37.637 1.00 64.53 181 LYS A CA 1
ATOM 674 C C . LYS A 1 101 ? 22.372 -9.130 36.881 1.00 65.02 181 LYS A C 1
ATOM 675 O O . LYS A 1 101 ? 23.332 -9.829 37.132 1.00 69.51 181 LYS A O 1
ATOM 680 N N . ALA A 1 102 ? 22.397 -8.170 35.957 1.00 64.42 182 ALA A N 1
ATOM 681 C CA . ALA A 1 102 ? 23.605 -7.914 35.144 1.00 65.80 182 ALA A CA 1
ATOM 682 C C . ALA A 1 102 ? 24.627 -6.929 35.781 1.00 66.72 182 ALA A C 1
ATOM 683 O O . ALA A 1 102 ? 25.634 -6.619 35.165 1.00 65.33 182 ALA A O 1
ATOM 685 N N . LYS A 1 103 ? 24.359 -6.467 37.010 1.00 68.81 183 LYS A N 1
ATOM 686 C CA . LYS A 1 103 ? 25.273 -5.612 37.767 1.00 66.71 183 LYS A CA 1
ATOM 687 C C . LYS A 1 103 ? 25.659 -4.423 36.902 1.00 65.79 183 LYS A C 1
ATOM 688 O O . LYS A 1 103 ? 26.834 -4.119 36.721 1.00 69.68 183 LYS A O 1
ATOM 691 N N . VAL A 1 104 ? 24.655 -3.773 36.330 1.00 62.54 184 VAL A N 1
ATOM 692 C CA . VAL A 1 104 ? 24.874 -2.560 35.556 1.00 58.80 184 VAL A CA 1
ATOM 693 C C . VAL A 1 104 ? 25.477 -1.517 36.476 1.00 58.23 184 VAL A C 1
ATOM 694 O O . VAL A 1 104 ? 24.986 -1.298 37.575 1.00 60.82 184 VAL A O 1
ATOM 698 N N . LYS A 1 105 ? 26.546 -0.891 36.012 1.00 59.96 185 LYS A N 1
ATOM 699 C CA . LYS A 1 105 ? 27.343 0.033 36.806 1.00 63.26 185 LYS A CA 1
ATOM 700 C C . LYS A 1 105 ? 26.837 1.470 36.565 1.00 61.59 185 LYS A C 1
ATOM 701 O O . LYS A 1 105 ? 26.718 1.902 35.426 1.00 63.51 185 LYS A O 1
ATOM 703 N N . PHE A 1 106 ? 26.498 2.173 37.647 1.00 59.21 186 PHE A N 1
ATOM 704 C CA . PHE A 1 106 ? 25.913 3.511 37.581 1.00 55.74 186 PHE A CA 1
ATOM 705 C C . PHE A 1 106 ? 26.854 4.619 38.096 1.00 58.24 186 PHE A C 1
ATOM 706 O O . PHE A 1 106 ? 26.745 5.766 37.669 1.00 58.33 186 PHE A O 1
ATOM 714 N N . ALA A 1 107 ? 27.753 4.276 39.025 1.00 59.99 187 ALA A N 1
ATOM 715 C CA . ALA A 1 107 ? 28.600 5.255 39.736 1.00 60.65 187 ALA A CA 1
ATOM 716 C C . ALA A 1 107 ? 29.387 6.142 38.777 1.00 61.12 187 ALA A C 1
ATOM 717 O O . ALA A 1 107 ? 30.047 5.654 37.891 1.00 63.46 187 ALA A O 1
ATOM 719 N N . GLY A 1 108 ? 29.289 7.447 38.950 1.00 63.53 188 GLY A N 1
ATOM 720 C CA . GLY A 1 108 ? 30.083 8.398 38.178 1.00 63.40 188 GLY A CA 1
ATOM 721 C C . GLY A 1 108 ? 29.539 8.706 36.793 1.00 63.78 188 GLY A C 1
ATOM 722 O O . GLY A 1 108 ? 30.047 9.603 36.118 1.00 61.17 188 GLY A O 1
ATOM 723 N N . LYS A 1 109 ? 28.492 7.994 36.373 1.00 61.02 189 LYS A N 1
ATOM 724 C CA . LYS A 1 109 ? 27.951 8.156 35.016 1.00 60.27 189 LYS A CA 1
ATOM 725 C C . LYS A 1 109 ? 26.938 9.278 34.912 1.00 54.95 189 LYS A C 1
ATOM 726 O O . LYS A 1 109 ? 26.272 9.610 35.875 1.00 54.78 189 LYS A O 1
ATOM 732 N N . LYS A 1 110 ? 26.847 9.866 33.731 1.00 54.40 190 LYS A N 1
ATOM 733 C CA . LYS A 1 110 ? 25.788 10.804 33.419 1.00 52.54 190 LYS A CA 1
ATOM 734 C C . LYS A 1 110 ? 24.671 10.019 32.753 1.00 47.91 190 LYS A C 1
ATOM 735 O O . LYS A 1 110 ? 24.883 9.361 31.748 1.00 45.58 190 LYS A O 1
ATOM 741 N N . VAL A 1 111 ? 23.476 10.097 33.311 1.00 47.51 191 VAL A N 1
ATOM 742 C CA . VAL A 1 111 ? 22.414 9.183 32.936 1.00 46.44 191 VAL A CA 1
ATOM 743 C C . VAL A 1 111 ? 21.161 9.931 32.527 1.00 45.34 191 VAL A C 1
ATOM 744 O O . VAL A 1 111 ? 20.849 10.973 33.077 1.00 50.84 191 VAL A O 1
ATOM 748 N N . LEU A 1 112 ? 20.483 9.424 31.507 1.00 46.51 192 LEU A N 1
ATOM 749 C CA . LEU A 1 112 ? 19.194 9.971 31.069 1.00 45.86 192 LEU A CA 1
ATOM 750 C C . LEU A 1 112 ? 18.121 8.899 31.182 1.00 45.63 192 LEU A C 1
ATOM 751 O O . LEU A 1 112 ? 18.332 7.771 30.725 1.00 45.53 192 LEU A O 1
ATOM 756 N N . ASP A 1 113 ? 16.987 9.242 31.783 1.00 44.04 193 ASP A N 1
ATOM 757 C CA . ASP A 1 113 ? 15.801 8.389 31.767 1.00 44.45 193 ASP A CA 1
ATOM 758 C C . ASP A 1 113 ? 14.845 9.020 30.793 1.00 46.16 193 ASP A C 1
ATOM 759 O O . ASP A 1 113 ? 14.192 10.037 31.097 1.00 45.75 193 ASP A O 1
ATOM 764 N N . LEU A 1 114 ? 14.747 8.415 29.622 1.00 46.18 194 LEU A N 1
ATOM 765 C CA . LEU A 1 114 ? 14.003 8.991 28.539 1.00 47.27 194 LEU A CA 1
ATOM 766 C C . LEU A 1 114 ? 12.635 8.376 28.553 1.00 46.45 194 LEU A C 1
ATOM 767 O O . LEU A 1 114 ? 12.498 7.164 28.494 1.00 53.78 194 LEU A O 1
ATOM 772 N N . GLY A 1 115 ? 11.624 9.221 28.660 1.00 46.85 195 GLY A N 1
ATOM 773 C CA . GLY A 1 115 ? 10.271 8.795 28.725 1.00 46.31 195 GLY A CA 1
ATOM 774 C C . GLY A 1 115 ? 10.066 8.143 30.059 1.00 46.73 195 GLY A C 1
ATOM 775 O O . GLY A 1 115 ? 9.622 7.017 30.125 1.00 44.36 195 GLY A O 1
ATOM 776 N N . CYS A 1 116 ? 10.387 8.876 31.118 1.00 46.66 196 CYS A N 1
ATOM 777 C CA . CYS A 1 116 ? 10.573 8.308 32.452 1.00 45.75 196 CYS A CA 1
ATOM 778 C C . CYS A 1 116 ? 9.333 7.915 33.222 1.00 48.56 196 CYS A C 1
ATOM 779 O O . CYS A 1 116 ? 9.428 7.082 34.161 1.00 48.12 196 CYS A O 1
ATOM 782 N N . GLY A 1 117 ? 8.189 8.496 32.872 1.00 47.14 197 GLY A N 1
ATOM 783 C CA . GLY A 1 117 ? 6.981 8.388 33.720 1.00 48.53 197 GLY A CA 1
ATOM 784 C C . GLY A 1 117 ? 7.308 8.606 35.197 1.00 50.35 197 GLY A C 1
ATOM 785 O O . GLY A 1 117 ? 7.729 9.705 35.615 1.00 54.15 197 GLY A O 1
ATOM 786 N N . SER A 1 118 ? 7.151 7.551 35.982 1.00 48.31 198 SER A N 1
ATOM 787 C CA . SER A 1 118 ? 7.379 7.587 37.435 1.00 52.02 198 SER A CA 1
ATOM 788 C C . SER A 1 118 ? 8.835 7.798 37.829 1.00 46.65 198 SER A C 1
ATOM 789 O O . SER A 1 118 ? 9.130 8.198 38.959 1.00 48.01 198 SER A O 1
ATOM 792 N N . GLY A 1 119 ? 9.737 7.471 36.918 1.00 41.01 199 GLY A N 1
ATOM 793 C CA . GLY A 1 119 ? 11.136 7.757 37.115 1.00 44.08 199 GLY A CA 1
ATOM 794 C C . GLY A 1 119 ? 11.909 6.708 37.863 1.00 43.44 199 GLY A C 1
ATOM 795 O O . GLY A 1 119 ? 12.953 7.012 38.404 1.00 44.22 199 GLY A O 1
ATOM 796 N N . LEU A 1 120 ? 11.418 5.472 37.901 1.00 43.29 200 LEU A N 1
ATOM 797 C CA . LEU A 1 120 ? 12.078 4.450 38.705 1.00 46.14 200 LEU A CA 1
ATOM 798 C C . LEU A 1 120 ? 13.463 4.092 38.134 1.00 46.22 200 LEU A C 1
ATOM 799 O O . LEU A 1 120 ? 14.356 3.717 38.876 1.00 47.57 200 LEU A O 1
ATOM 804 N N . LEU A 1 121 ? 13.626 4.201 36.817 1.00 44.79 201 LEU A N 1
ATOM 805 C CA . LEU A 1 121 ? 14.886 3.849 36.190 1.00 46.51 201 LEU A CA 1
ATOM 806 C C . LEU A 1 121 ? 15.936 4.856 36.605 1.00 47.28 201 LEU A C 1
ATOM 807 O O . LEU A 1 121 ? 16.969 4.484 37.120 1.00 47.81 201 LEU A O 1
ATOM 812 N N . GLY A 1 122 ? 15.646 6.135 36.410 1.00 47.35 202 GLY A N 1
ATOM 813 C CA . GLY A 1 122 ? 16.547 7.192 36.847 1.00 48.86 202 GLY A CA 1
ATOM 814 C C . GLY A 1 122 ? 16.845 7.170 38.341 1.00 50.02 202 GLY A C 1
ATOM 815 O O . GLY A 1 122 ? 17.978 7.400 38.774 1.00 48.76 202 GLY A O 1
ATOM 816 N N . ILE A 1 123 ? 15.819 6.899 39.133 1.00 48.44 203 ILE A N 1
ATOM 817 C CA . ILE A 1 123 ? 15.972 6.848 40.573 1.00 48.78 203 ILE A CA 1
ATOM 818 C C . ILE A 1 123 ? 16.929 5.736 40.955 1.00 47.76 203 ILE A C 1
ATOM 819 O O . ILE A 1 123 ? 17.710 5.884 41.878 1.00 54.64 203 ILE A O 1
ATOM 824 N N . THR A 1 124 ? 16.864 4.621 40.250 1.00 46.82 204 THR A N 1
ATOM 825 C CA . THR A 1 124 ? 17.794 3.526 40.495 1.00 48.54 204 THR A CA 1
ATOM 826 C C . THR A 1 124 ? 19.213 3.978 40.235 1.00 47.90 204 THR A C 1
ATOM 827 O O . THR A 1 124 ? 20.098 3.698 41.022 1.00 52.44 204 THR A O 1
ATOM 831 N N . ALA A 1 125 ? 19.411 4.715 39.147 1.00 46.07 205 ALA A N 1
ATOM 832 C CA . ALA A 1 125 ? 20.710 5.271 38.833 1.00 46.46 205 ALA A CA 1
ATOM 833 C C . ALA A 1 125 ? 21.168 6.283 39.868 1.00 48.67 205 ALA A C 1
ATOM 834 O O . ALA A 1 125 ? 22.313 6.266 40.295 1.00 54.24 205 ALA A O 1
ATOM 836 N N . PHE A 1 126 ? 20.258 7.154 40.285 1.00 50.57 206 PHE A N 1
ATOM 837 C CA . PHE A 1 126 ? 20.486 8.088 41.399 1.00 53.06 206 PHE A CA 1
ATOM 838 C C . PHE A 1 126 ? 20.990 7.341 42.654 1.00 56.33 206 PHE A C 1
ATOM 839 O O . PHE A 1 126 ? 22.113 7.552 43.109 1.00 55.54 206 PHE A O 1
ATOM 847 N N . LYS A 1 127 ? 20.181 6.426 43.176 1.00 56.80 207 LYS A N 1
ATOM 848 C CA . LYS A 1 127 ? 20.603 5.600 44.309 1.00 57.61 207 LYS A CA 1
ATOM 849 C C . LYS A 1 127 ? 21.896 4.845 44.023 1.00 55.85 207 LYS A C 1
ATOM 850 O O . LYS A 1 127 ? 22.621 4.542 44.942 1.00 55.66 207 LYS A O 1
ATOM 856 N N . GLY A 1 128 ? 22.163 4.527 42.750 1.00 55.30 208 GLY A N 1
ATOM 857 C CA . GLY A 1 128 ? 23.418 3.853 42.335 1.00 55.59 208 GLY A CA 1
ATOM 858 C C . GLY A 1 128 ? 24.713 4.691 42.261 1.00 59.48 208 GLY A C 1
ATOM 859 O O . GLY A 1 128 ? 25.787 4.154 41.944 1.00 62.41 208 GLY A O 1
ATOM 860 N N . GLY A 1 129 ? 24.629 5.994 42.542 1.00 61.49 209 GLY A N 1
ATOM 861 C CA . GLY A 1 129 ? 25.819 6.879 42.591 1.00 58.65 209 GLY A CA 1
ATOM 862 C C . GLY A 1 129 ? 26.136 7.613 41.282 1.00 58.94 209 GLY A C 1
ATOM 863 O O . GLY A 1 129 ? 27.265 8.092 41.101 1.00 62.26 209 GLY A O 1
ATOM 864 N N . SER A 1 130 ? 25.169 7.711 40.365 1.00 53.55 210 SER A N 1
ATOM 865 C CA . SER A 1 130 ? 25.400 8.451 39.126 1.00 56.05 210 SER A CA 1
ATOM 866 C C . SER A 1 130 ? 25.719 9.907 39.440 1.00 57.52 210 SER A C 1
ATOM 867 O O . SER A 1 130 ? 25.238 10.446 40.429 1.00 58.63 210 SER A O 1
ATOM 870 N N . LYS A 1 131 ? 26.564 10.531 38.627 1.00 59.42 211 LYS A N 1
ATOM 871 C CA . LYS A 1 131 ? 26.958 11.934 38.868 1.00 60.79 211 LYS A CA 1
ATOM 872 C C . LYS A 1 131 ? 25.839 12.877 38.474 1.00 58.14 211 LYS A C 1
ATOM 873 O O . LYS A 1 131 ? 25.633 13.873 39.124 1.00 58.96 211 LYS A O 1
ATOM 875 N N . GLU A 1 132 ? 25.132 12.561 37.397 1.00 58.01 212 GLU A N 1
ATOM 876 C CA . GLU A 1 132 ? 24.047 13.413 36.912 1.00 60.33 212 GLU A CA 1
ATOM 877 C C . GLU A 1 132 ? 22.960 12.524 36.336 1.00 56.85 212 GLU A C 1
ATOM 878 O O . GLU A 1 132 ? 23.248 11.570 35.598 1.00 55.60 212 GLU A O 1
ATOM 884 N N . ILE A 1 133 ? 21.711 12.803 36.692 1.00 53.93 213 ILE A N 1
ATOM 885 C CA . ILE A 1 133 ? 20.606 11.996 36.214 1.00 51.85 213 ILE A CA 1
ATOM 886 C C . ILE A 1 133 ? 19.543 12.938 35.668 1.00 51.19 213 ILE A C 1
ATOM 887 O O . ILE A 1 133 ? 18.993 13.734 36.392 1.00 49.59 213 ILE A O 1
ATOM 892 N N . HIS A 1 134 ? 19.270 12.838 34.374 1.00 51.49 214 HIS A N 1
ATOM 893 C CA . HIS A 1 134 ? 18.222 13.627 33.745 1.00 51.46 214 HIS A CA 1
ATOM 894 C C . HIS A 1 134 ? 16.977 12.800 33.514 1.00 49.47 214 HIS A C 1
ATOM 895 O O . HIS A 1 134 ? 17.049 11.641 33.065 1.00 51.29 214 HIS A O 1
ATOM 902 N N . PHE A 1 135 ? 15.833 13.397 33.816 1.00 46.31 215 PHE A N 1
ATOM 903 C CA . PHE A 1 135 ? 14.551 12.769 33.598 1.00 43.22 215 PHE A CA 1
ATOM 904 C C . PHE A 1 135 ? 13.777 13.525 32.569 1.00 44.88 215 PHE A C 1
ATOM 905 O O . PHE A 1 135 ? 13.661 14.726 32.650 1.00 50.51 215 PHE A O 1
ATOM 913 N N . GLN A 1 136 ? 13.215 12.816 31.615 1.00 47.05 216 GLN A N 1
ATOM 914 C CA . GLN A 1 136 ? 12.371 13.419 30.608 1.00 47.69 216 GLN A CA 1
ATOM 915 C C . GLN A 1 136 ? 11.050 12.638 30.454 1.00 47.73 216 GLN A C 1
ATOM 916 O O . GLN A 1 136 ? 11.050 11.411 30.294 1.00 49.23 216 GLN A O 1
ATOM 922 N N . ASP A 1 137 ? 9.943 13.364 30.491 1.00 44.57 217 ASP A N 1
ATOM 923 C CA . ASP A 1 137 ? 8.647 12.847 30.094 1.00 45.90 217 ASP A CA 1
ATOM 924 C C . ASP A 1 137 ? 8.052 13.796 29.080 1.00 47.53 217 ASP A C 1
ATOM 925 O O . ASP A 1 137 ? 8.409 14.959 29.055 1.00 48.06 217 ASP A O 1
ATOM 930 N N . TYR A 1 138 ? 7.123 13.312 28.257 1.00 46.65 218 TYR A N 1
ATOM 931 C CA . TYR A 1 138 ? 6.428 14.170 27.321 1.00 48.45 218 TYR A CA 1
ATOM 932 C C . TYR A 1 138 ? 5.612 15.178 28.089 1.00 50.87 218 TYR A C 1
ATOM 933 O O . TYR A 1 138 ? 5.570 16.323 27.728 1.00 51.93 218 TYR A O 1
ATOM 942 N N . ASN A 1 139 ? 4.980 14.730 29.170 1.00 51.12 219 ASN A N 1
ATOM 943 C CA . ASN A 1 139 ? 3.972 15.509 29.848 1.00 49.45 219 ASN A CA 1
ATOM 944 C C . ASN A 1 139 ? 4.463 16.272 31.074 1.00 50.50 219 ASN A C 1
ATOM 945 O O . ASN A 1 139 ? 5.032 15.713 32.006 1.00 47.53 219 ASN A O 1
ATOM 950 N N . SER A 1 140 ? 4.195 17.562 31.045 1.00 52.55 220 SER A N 1
ATOM 951 C CA . SER A 1 140 ? 4.522 18.485 32.097 1.00 53.35 220 SER A CA 1
ATOM 952 C C . SER A 1 140 ? 3.996 18.083 33.460 1.00 51.51 220 SER A C 1
ATOM 953 O O . SER A 1 140 ? 4.719 18.115 34.425 1.00 50.68 220 SER A O 1
ATOM 956 N N . MET A 1 141 ? 2.725 17.708 33.538 1.00 55.48 221 MET A N 1
ATOM 957 C CA . MET A 1 141 ? 2.126 17.297 34.808 1.00 55.52 221 MET A CA 1
ATOM 958 C C . MET A 1 141 ? 2.737 15.994 35.366 1.00 54.00 221 MET A C 1
ATOM 959 O O . MET A 1 141 ? 2.913 15.824 36.591 1.00 53.74 221 MET A O 1
ATOM 964 N N . VAL A 1 142 ? 3.056 15.070 34.484 1.00 49.84 222 VAL A N 1
ATOM 965 C CA . VAL A 1 142 ? 3.714 13.858 34.914 1.00 48.63 222 VAL A CA 1
ATOM 966 C C . VAL A 1 142 ? 4.977 14.195 35.721 1.00 49.16 222 VAL A C 1
ATOM 967 O O . VAL A 1 142 ? 5.207 13.639 36.794 1.00 49.57 222 VAL A O 1
ATOM 971 N N . ILE A 1 143 ? 5.754 15.154 35.239 1.00 50.66 223 ILE A N 1
ATOM 972 C CA . ILE A 1 143 ? 6.975 15.543 35.926 1.00 50.22 223 ILE A CA 1
ATOM 973 C C . ILE A 1 143 ? 6.697 16.203 37.273 1.00 52.86 223 ILE A C 1
ATOM 974 O O . ILE A 1 143 ? 7.323 15.849 38.253 1.00 59.39 223 ILE A O 1
ATOM 979 N N . ASP A 1 144 ? 5.782 17.166 37.318 1.00 51.78 224 ASP A N 1
ATOM 980 C CA . ASP A 1 144 ? 5.513 17.899 38.553 1.00 54.18 224 ASP A CA 1
ATOM 981 C C . ASP A 1 144 ? 4.807 17.027 39.592 1.00 56.87 224 ASP A C 1
ATOM 982 O O . ASP A 1 144 ? 5.138 17.076 40.779 1.00 58.39 224 ASP A O 1
ATOM 987 N N . GLU A 1 145 ? 3.810 16.274 39.142 1.00 51.53 225 GLU A N 1
ATOM 988 C CA . GLU A 1 145 ? 2.959 15.516 40.048 1.00 54.17 225 GLU A CA 1
ATOM 989 C C . GLU A 1 145 ? 3.511 14.165 40.453 1.00 51.29 225 GLU A C 1
ATOM 990 O O . GLU A 1 145 ? 3.220 13.717 41.525 1.00 50.32 225 GLU A O 1
ATOM 996 N N . VAL A 1 146 ? 4.340 13.541 39.614 1.00 50.90 226 VAL A N 1
ATOM 997 C CA . VAL A 1 146 ? 4.791 12.189 39.852 1.00 50.27 226 VAL A CA 1
ATOM 998 C C . VAL A 1 146 ? 6.305 12.053 39.966 1.00 52.17 226 VAL A C 1
ATOM 999 O O . VAL A 1 146 ? 6.828 11.572 40.984 1.00 56.09 226 VAL A O 1
ATOM 1003 N N . THR A 1 147 ? 7.005 12.450 38.914 1.00 48.74 227 THR A N 1
ATOM 1004 C CA . THR A 1 147 ? 8.430 12.252 38.851 1.00 48.35 227 THR A CA 1
ATOM 1005 C C . THR A 1 147 ? 9.182 12.984 39.947 1.00 50.22 227 THR A C 1
ATOM 1006 O O . THR A 1 147 ? 10.014 12.400 40.630 1.00 51.09 227 THR A O 1
ATOM 1010 N N . LEU A 1 148 ? 8.916 14.273 40.104 1.00 53.94 228 LEU A N 1
ATOM 1011 C CA . LEU A 1 148 ? 9.637 15.045 41.089 1.00 53.75 228 LEU A CA 1
ATOM 1012 C C . LEU A 1 148 ? 9.385 14.474 42.478 1.00 53.93 228 LEU A C 1
ATOM 1013 O O . LEU A 1 148 ? 10.328 14.176 43.193 1.00 54.66 228 LEU A O 1
ATOM 1018 N N . PRO A 1 149 ? 8.112 14.312 42.857 1.00 53.01 229 PRO A N 1
ATOM 1019 C CA . PRO A 1 149 ? 7.832 13.693 44.160 1.00 53.91 229 PRO A CA 1
ATOM 1020 C C . PRO A 1 149 ? 8.509 12.300 44.359 1.00 52.28 229 PRO A C 1
ATOM 1021 O O . PRO A 1 149 ? 9.063 12.012 45.443 1.00 50.60 229 PRO A O 1
ATOM 1025 N N . ASN A 1 150 ? 8.486 11.455 43.335 1.00 50.31 230 ASN A N 1
ATOM 1026 C CA . ASN A 1 150 ? 9.115 10.134 43.458 1.00 49.80 230 ASN A CA 1
ATOM 1027 C C . ASN A 1 150 ? 10.594 10.220 43.743 1.00 51.50 230 ASN A C 1
ATOM 1028 O O . ASN A 1 150 ? 11.105 9.499 44.595 1.00 52.64 230 ASN A O 1
ATOM 1033 N N . VAL A 1 151 ? 11.292 11.122 43.066 1.00 51.18 231 VAL A N 1
ATOM 1034 C CA . VAL A 1 151 ? 12.716 11.269 43.336 1.00 51.33 231 VAL A CA 1
ATOM 1035 C C . VAL A 1 151 ? 12.921 11.703 44.772 1.00 53.29 231 VAL A C 1
ATOM 1036 O O . VAL A 1 151 ? 13.718 11.120 45.495 1.00 59.87 231 VAL A O 1
ATOM 1040 N N . VAL A 1 152 ? 12.165 12.693 45.198 1.00 53.37 232 VAL A N 1
ATOM 1041 C CA . VAL A 1 152 ? 12.305 13.224 46.551 1.00 57.79 232 VAL A CA 1
ATOM 1042 C C . VAL A 1 152 ? 12.016 12.169 47.611 1.00 55.87 232 VAL A C 1
ATOM 1043 O O . VAL A 1 152 ? 12.742 12.060 48.615 1.00 54.67 232 VAL A O 1
ATOM 1047 N N . ALA A 1 153 ? 10.969 11.392 47.383 1.00 53.84 233 ALA A N 1
ATOM 1048 C CA . ALA A 1 153 ? 10.645 10.293 48.279 1.00 55.62 233 ALA A CA 1
ATOM 1049 C C . ALA A 1 153 ? 11.747 9.230 48.369 1.00 55.01 233 ALA A C 1
ATOM 1050 O O . ALA A 1 153 ? 11.773 8.458 49.310 1.00 54.69 233 ALA A O 1
ATOM 1052 N N . ASN A 1 154 ? 12.645 9.173 47.393 1.00 55.19 234 ASN A N 1
ATOM 1053 C CA . ASN A 1 154 ? 13.772 8.235 47.475 1.00 57.49 234 ASN A CA 1
ATOM 1054 C C . ASN A 1 154 ? 15.063 8.883 47.984 1.00 60.74 234 ASN A C 1
ATOM 1055 O O . ASN A 1 154 ? 16.162 8.374 47.758 1.00 62.10 234 ASN A O 1
ATOM 1060 N N . SER A 1 155 ? 14.924 10.018 48.651 1.00 62.64 235 SER A N 1
ATOM 1061 C CA . SER A 1 155 ? 16.032 10.648 49.307 1.00 66.98 235 SER A CA 1
ATOM 1062 C C . SER A 1 155 ? 15.825 10.455 50.809 1.00 72.97 235 SER A C 1
ATOM 1063 O O . SER A 1 155 ? 14.789 9.956 51.240 1.00 75.07 235 SER A O 1
ATOM 1066 N N . THR A 1 156 ? 16.790 10.886 51.608 1.00 76.27 236 THR A N 1
ATOM 1067 C CA . THR A 1 156 ? 16.694 10.742 53.056 1.00 79.24 236 THR A CA 1
ATOM 1068 C C . THR A 1 156 ? 15.692 11.696 53.709 1.00 80.39 236 THR A C 1
ATOM 1069 O O . THR A 1 156 ? 15.535 11.663 54.927 1.00 80.88 236 THR A O 1
ATOM 1073 N N . LEU A 1 157 ? 15.016 12.540 52.924 1.00 80.40 237 LEU A N 1
ATOM 1074 C CA . LEU A 1 157 ? 14.177 13.623 53.482 1.00 84.86 237 LEU A CA 1
ATOM 1075 C C . LEU A 1 157 ? 13.374 13.247 54.740 1.00 88.19 237 LEU A C 1
ATOM 1076 O O . LEU A 1 157 ? 13.385 13.986 55.723 1.00 92.16 237 LEU A O 1
ATOM 1081 N N . GLU A 1 158 ? 12.672 12.114 54.680 1.00 89.22 238 GLU A N 1
ATOM 1082 C CA . GLU A 1 158 ? 11.766 11.677 55.748 1.00 95.01 238 GLU A CA 1
ATOM 1083 C C . GLU A 1 158 ? 12.454 10.864 56.890 1.00 97.55 238 GLU A C 1
ATOM 1084 O O . GLU A 1 158 ? 11.874 10.706 57.959 1.00 100.39 238 GLU A O 1
ATOM 1090 N N . ASP A 1 159 ? 13.678 10.372 56.674 1.00 97.02 239 ASP A N 1
ATOM 1091 C CA . ASP A 1 159 ? 14.447 9.719 57.745 1.00 96.03 239 ASP A CA 1
ATOM 1092 N N A ARG A 1 173 ? 21.963 3.828 51.880 0.50 109.52 253 ARG A N 1
ATOM 1093 N N B ARG A 1 173 ? 21.726 2.354 49.622 0.50 106.51 253 ARG A N 1
ATOM 1094 C CA A ARG A 1 173 ? 21.398 3.422 50.589 0.50 108.63 253 ARG A CA 1
ATOM 1095 C CA B ARG A 1 173 ? 21.369 3.402 50.577 0.50 109.61 253 ARG A CA 1
ATOM 1096 C C . ARG A 1 173 ? 20.739 4.606 49.859 1.00 105.21 253 ARG A C 1
ATOM 1097 O O . ARG A 1 173 ? 21.070 4.896 48.700 1.00 99.93 253 ARG A O 1
ATOM 1100 N N . LYS A 1 174 ? 19.816 5.285 50.552 1.00 101.04 254 LYS A N 1
ATOM 1101 C CA . LYS A 1 174 ? 19.097 6.453 50.016 1.00 91.13 254 LYS A CA 1
ATOM 1102 C C . LYS A 1 174 ? 20.027 7.650 50.012 1.00 86.76 254 LYS A C 1
ATOM 1103 O O . LYS A 1 174 ? 20.721 7.895 50.997 1.00 90.29 254 LYS A O 1
ATOM 1109 N N . PRO A 1 175 ? 20.063 8.399 48.907 1.00 81.40 255 PRO A N 1
ATOM 1110 C CA . PRO A 1 175 ? 20.942 9.561 48.901 1.00 81.08 255 PRO A CA 1
ATOM 1111 C C . PRO A 1 175 ? 20.393 10.697 49.726 1.00 81.26 255 PRO A C 1
ATOM 1112 O O . PRO A 1 175 ? 19.203 10.950 49.694 1.00 80.85 255 PRO A O 1
ATOM 1116 N N . LYS A 1 176 ? 21.281 11.358 50.465 1.00 83.25 256 LYS A N 1
ATOM 1117 C CA . LYS A 1 176 ? 20.951 12.523 51.272 1.00 83.94 256 LYS A CA 1
ATOM 1118 C C . LYS A 1 176 ? 20.256 13.608 50.444 1.00 79.20 256 LYS A C 1
ATOM 1119 O O . LYS A 1 176 ? 20.394 13.665 49.236 1.00 73.68 256 LYS A O 1
ATOM 1123 N N . VAL A 1 177 ? 19.495 14.452 51.123 1.00 82.16 257 VAL A N 1
ATOM 1124 C CA . VAL A 1 177 ? 18.749 15.559 50.496 1.00 82.70 257 VAL A CA 1
ATOM 1125 C C . VAL A 1 177 ? 19.674 16.473 49.662 1.00 82.72 257 VAL A C 1
ATOM 1126 O O . VAL A 1 177 ? 19.274 17.020 48.643 1.00 79.39 257 VAL A O 1
ATOM 1130 N N . THR A 1 178 ? 20.917 16.622 50.112 1.00 86.11 258 THR A N 1
ATOM 1131 C CA . THR A 1 178 ? 21.865 17.538 49.497 1.00 85.30 258 THR A CA 1
ATOM 1132 C C . THR A 1 178 ? 22.382 17.070 48.131 1.00 79.76 258 THR A C 1
ATOM 1133 O O . THR A 1 178 ? 23.124 17.800 47.485 1.00 77.64 258 THR A O 1
ATOM 1137 N N . GLN A 1 179 ? 21.990 15.870 47.691 1.00 75.53 259 GLN A N 1
ATOM 1138 C CA . GLN A 1 179 ? 22.419 15.326 46.389 1.00 73.27 259 GLN A CA 1
ATOM 1139 C C . GLN A 1 179 ? 21.370 15.499 45.295 1.00 69.06 259 GLN A C 1
ATOM 1140 O O . GLN A 1 179 ? 21.608 15.127 44.132 1.00 64.28 259 GLN A O 1
ATOM 1146 N N . LEU A 1 180 ? 20.215 16.058 45.655 1.00 68.26 260 LEU A N 1
ATOM 1147 C CA . LEU A 1 180 ? 19.116 16.253 44.694 1.00 66.20 260 LEU A CA 1
ATOM 1148 C C . LEU A 1 180 ? 19.470 17.121 43.473 1.00 65.16 260 LEU A C 1
ATOM 1149 O O . LEU A 1 180 ? 18.886 16.947 42.405 1.00 64.70 260 LEU A O 1
ATOM 1154 N N . TYR A 1 181 ? 20.439 18.022 43.627 1.00 67.72 261 TYR A N 1
ATOM 1155 C CA . TYR A 1 181 ? 20.878 18.899 42.536 1.00 68.38 261 TYR A CA 1
ATOM 1156 C C . TYR A 1 181 ? 21.353 18.074 41.353 1.00 65.74 261 TYR A C 1
ATOM 1157 O O . TYR A 1 181 ? 21.265 18.504 40.211 1.00 64.96 261 TYR A O 1
ATOM 1166 N N . LYS A 1 182 ? 21.832 16.867 41.630 1.00 66.86 262 LYS A N 1
ATOM 1167 C CA . LYS A 1 182 ? 22.252 15.951 40.573 1.00 64.09 262 LYS A CA 1
ATOM 1168 C C . LYS A 1 182 ? 21.129 15.540 39.611 1.00 62.16 262 LYS A C 1
ATOM 1169 O O . LYS A 1 182 ? 21.407 15.063 38.501 1.00 59.79 262 LYS A O 1
ATOM 1175 N N . CYS A 1 183 ? 19.878 15.720 40.019 1.00 60.81 263 CYS A N 1
ATOM 1176 C CA . CYS A 1 183 ? 18.760 15.327 39.179 1.00 59.42 263 CYS A CA 1
ATOM 1177 C C . CYS A 1 183 ? 18.189 16.522 38.484 1.00 58.42 263 CYS A C 1
ATOM 1178 O O . CYS A 1 183 ? 17.960 17.512 39.113 1.00 53.81 263 CYS A O 1
ATOM 1181 N N . ARG A 1 184 ? 17.943 16.417 37.178 1.00 58.13 264 ARG A N 1
ATOM 1182 C CA . ARG A 1 184 ? 17.247 17.488 36.464 1.00 57.15 264 ARG A CA 1
ATOM 1183 C C . ARG A 1 184 ? 16.095 16.937 35.635 1.00 54.62 264 ARG A C 1
ATOM 1184 O O . ARG A 1 184 ? 16.133 15.796 35.174 1.00 48.46 264 ARG A O 1
ATOM 1192 N N . PHE A 1 185 ? 15.071 17.769 35.457 1.00 53.09 265 PHE A N 1
ATOM 1193 C CA . PHE A 1 185 ? 13.785 17.330 34.964 1.00 50.25 265 PHE A CA 1
ATOM 1194 C C . PHE A 1 185 ? 13.292 18.122 33.759 1.00 51.62 265 PHE A C 1
ATOM 1195 O O . PHE A 1 185 ? 13.291 19.362 33.757 1.00 54.88 265 PHE A O 1
ATOM 1203 N N . PHE A 1 186 ? 12.826 17.406 32.743 1.00 50.00 266 PHE A N 1
ATOM 1204 C CA . PHE A 1 186 ? 12.415 18.027 31.503 1.00 50.16 266 PHE A CA 1
ATOM 1205 C C . PHE A 1 186 ? 11.092 17.484 30.989 1.00 51.03 266 PHE A C 1
ATOM 1206 O O . PHE A 1 186 ? 10.803 16.306 31.132 1.00 52.36 266 PHE A O 1
ATOM 1214 N N . SER A 1 187 ? 10.271 18.345 30.395 1.00 52.29 267 SER A N 1
ATOM 1215 C CA . SER A 1 187 ? 9.099 17.869 29.671 1.00 49.29 267 SER A CA 1
ATOM 1216 C C . SER A 1 187 ? 9.044 18.356 28.227 1.00 51.56 267 SER A C 1
ATOM 1217 O O . SER A 1 187 ? 9.583 19.433 27.889 1.00 55.88 267 SER A O 1
ATOM 1220 N N . GLY A 1 188 ? 8.404 17.546 27.378 1.00 51.53 268 GLY A N 1
ATOM 1221 C CA . GLY A 1 188 ? 8.107 17.896 25.979 1.00 52.15 268 GLY A CA 1
ATOM 1222 C C . GLY A 1 188 ? 8.476 16.803 24.996 1.00 50.33 268 GLY A C 1
ATOM 1223 O O . GLY A 1 188 ? 8.991 15.777 25.382 1.00 49.89 268 GLY A O 1
ATOM 1224 N N . GLU A 1 189 ? 8.207 17.043 23.721 1.00 51.11 269 GLU A N 1
ATOM 1225 C CA . GLU A 1 189 ? 8.527 16.109 22.661 1.00 51.32 269 GLU A CA 1
ATOM 1226 C C . GLU A 1 189 ? 10.046 16.000 22.499 1.00 53.13 269 GLU A C 1
ATOM 1227 O O . GLU A 1 189 ? 10.775 16.978 22.716 1.00 53.09 269 GLU A O 1
ATOM 1233 N N . TRP A 1 190 ? 10.514 14.797 22.133 1.00 52.01 270 TRP A N 1
ATOM 1234 C CA . TRP A 1 190 ? 11.935 14.491 22.072 1.00 50.67 270 TRP A CA 1
ATOM 1235 C C . TRP A 1 190 ? 12.776 15.480 21.242 1.00 52.89 270 TRP A C 1
ATOM 1236 O O . TRP A 1 190 ? 13.847 15.856 21.670 1.00 55.91 270 TRP A O 1
ATOM 1247 N N . SER A 1 191 ? 12.299 15.895 20.068 1.00 53.20 271 SER A N 1
ATOM 1248 C CA . SER A 1 191 ? 13.001 16.927 19.271 1.00 56.46 271 SER A CA 1
ATOM 1249 C C . SER A 1 191 ? 13.231 18.192 20.047 1.00 56.14 271 SER A C 1
ATOM 1250 O O . SER A 1 191 ? 14.295 18.799 19.972 1.00 59.28 271 SER A O 1
ATOM 1253 N N . GLU A 1 192 ? 12.206 18.607 20.775 1.00 55.96 272 GLU A N 1
ATOM 1254 C CA . GLU A 1 192 ? 12.272 19.850 21.532 1.00 54.87 272 GLU A CA 1
ATOM 1255 C C . GLU A 1 192 ? 13.170 19.658 22.731 1.00 52.19 272 GLU A C 1
ATOM 1256 O O . GLU A 1 192 ? 14.053 20.468 22.986 1.00 52.59 272 GLU A O 1
ATOM 1262 N N . PHE A 1 193 ? 13.005 18.539 23.421 1.00 51.15 273 PHE A N 1
ATOM 1263 C CA . PHE A 1 193 ? 13.849 18.249 24.575 1.00 51.91 273 PHE A CA 1
ATOM 1264 C C . PHE A 1 193 ? 15.335 18.237 24.220 1.00 54.03 273 PHE A C 1
ATOM 1265 O O . PHE A 1 193 ? 16.180 18.646 25.009 1.00 57.03 273 PHE A O 1
ATOM 1273 N N . CYS A 1 194 ? 15.629 17.781 23.023 1.00 55.68 274 CYS A N 1
ATOM 1274 C CA . CYS A 1 194 ? 16.984 17.686 22.543 1.00 60.53 274 CYS A CA 1
ATOM 1275 C C . CYS A 1 194 ? 17.626 19.030 22.314 1.00 60.15 274 CYS A C 1
ATOM 1276 O O . CYS A 1 194 ? 18.764 19.276 22.728 1.00 58.57 274 CYS A O 1
ATOM 1279 N N . LYS A 1 195 ? 16.904 19.880 21.597 1.00 57.20 275 LYS A N 1
ATOM 1280 C CA . LYS A 1 195 ? 17.363 21.222 21.349 1.00 61.91 275 LYS A CA 1
ATOM 1281 C C . LYS A 1 195 ? 17.576 21.928 22.677 1.00 60.74 275 LYS A C 1
ATOM 1282 O O . LYS A 1 195 ? 18.618 22.542 22.894 1.00 61.93 275 LYS A O 1
ATOM 1288 N N . LEU A 1 196 ? 16.600 21.813 23.579 1.00 58.86 276 LEU A N 1
ATOM 1289 C CA . LEU A 1 196 ? 16.696 22.487 24.856 1.00 58.76 276 LEU A CA 1
ATOM 1290 C C . LEU A 1 196 ? 17.895 21.992 25.641 1.00 55.79 276 LEU A C 1
ATOM 1291 O O . LEU A 1 196 ? 18.714 22.786 26.081 1.00 56.49 276 LEU A O 1
ATOM 1296 N N . VAL A 1 197 ? 18.001 20.685 25.825 1.00 50.63 277 VAL A N 1
ATOM 1297 C CA . VAL A 1 197 ? 19.033 20.159 26.707 1.00 52.93 277 VAL A CA 1
ATOM 1298 C C . VAL A 1 197 ? 20.446 20.403 26.172 1.00 53.92 277 VAL A C 1
ATOM 1299 O O . VAL A 1 197 ? 21.373 20.633 26.956 1.00 57.06 277 VAL A O 1
ATOM 1303 N N . LEU A 1 198 ? 20.605 20.417 24.844 1.00 55.14 278 LEU A N 1
ATOM 1304 C CA . LEU A 1 198 ? 21.897 20.773 24.232 1.00 56.87 278 LEU A CA 1
ATOM 1305 C C . LEU A 1 198 ? 22.335 22.207 24.480 1.00 57.71 278 LEU A C 1
ATOM 1306 O O . LEU A 1 198 ? 23.504 22.519 24.325 1.00 59.43 278 LEU A O 1
ATOM 1311 N N . SER A 1 199 ? 21.418 23.080 24.868 1.00 58.92 279 SER A N 1
ATOM 1312 C CA . SER A 1 199 ? 21.760 24.483 25.103 1.00 65.80 279 SER A CA 1
ATOM 1313 C C . SER A 1 199 ? 21.959 24.823 26.568 1.00 69.70 279 SER A C 1
ATOM 1314 O O . SER A 1 199 ? 22.165 25.980 26.905 1.00 70.23 279 SER A O 1
ATOM 1317 N N . SER A 1 200 ? 21.889 23.809 27.422 1.00 74.36 280 SER A N 1
ATOM 1318 C CA . SER A 1 200 ? 21.730 23.987 28.862 1.00 81.20 280 SER A CA 1
ATOM 1319 C C . SER A 1 200 ? 23.032 23.874 29.634 1.00 81.74 280 SER A C 1
ATOM 1320 O O . SER A 1 200 ? 23.017 23.771 30.861 1.00 86.09 280 SER A O 1
ATOM 1323 N N . GLU A 1 201 ? 24.150 23.887 28.912 1.00 79.89 281 GLU A N 1
ATOM 1324 C CA . GLU A 1 201 ? 25.463 23.793 29.501 1.00 81.47 281 GLU A CA 1
ATOM 1325 C C . GLU A 1 201 ? 26.369 24.605 28.577 1.00 84.50 281 GLU A C 1
ATOM 1326 O O . GLU A 1 201 ? 26.076 24.742 27.391 1.00 83.94 281 GLU A O 1
ATOM 1332 N N . LYS A 1 202 ? 27.447 25.168 29.110 1.00 84.60 282 LYS A N 1
ATOM 1333 C CA . LYS A 1 202 ? 28.404 25.904 28.279 1.00 87.91 282 LYS A CA 1
ATOM 1334 C C . LYS A 1 202 ? 29.012 24.982 27.193 1.00 86.17 282 LYS A C 1
ATOM 1335 O O . LYS A 1 202 ? 29.303 25.424 26.071 1.00 86.95 282 LYS A O 1
ATOM 1338 N N . LEU A 1 203 ? 29.221 23.712 27.548 1.00 79.98 283 LEU A N 1
ATOM 1339 C CA . LEU A 1 203 ? 29.607 22.675 26.593 1.00 77.03 283 LEU A CA 1
ATOM 1340 C C . LEU A 1 203 ? 28.970 21.355 27.037 1.00 74.62 283 LEU A C 1
ATOM 1341 O O . LEU A 1 203 ? 29.364 20.774 28.051 1.00 72.47 283 LEU A O 1
ATOM 1346 N N . PHE A 1 204 ? 27.984 20.895 26.272 1.00 69.66 284 PHE A N 1
ATOM 1347 C CA . PHE A 1 204 ? 27.198 19.745 26.640 1.00 64.87 284 PHE A CA 1
ATOM 1348 C C . PHE A 1 204 ? 28.023 18.481 26.722 1.00 63.30 284 PHE A C 1
ATOM 1349 O O . PHE A 1 204 ? 28.799 18.199 25.847 1.00 71.27 284 PHE A O 1
ATOM 1357 N N . VAL A 1 205 ? 27.820 17.727 27.789 1.00 63.10 285 VAL A N 1
ATOM 1358 C CA . VAL A 1 205 ? 28.451 16.435 28.002 1.00 60.17 285 VAL A CA 1
ATOM 1359 C C . VAL A 1 205 ? 27.405 15.376 27.713 1.00 56.89 285 VAL A C 1
ATOM 1360 O O . VAL A 1 205 ? 26.316 15.425 28.268 1.00 52.08 285 VAL A O 1
ATOM 1364 N N . LYS A 1 206 ? 27.751 14.408 26.866 1.00 58.69 286 LYS A N 1
ATOM 1365 C CA . LYS A 1 206 ? 26.820 13.375 26.435 1.00 55.25 286 LYS A CA 1
ATOM 1366 C C . LYS A 1 206 ? 26.522 12.407 27.575 1.00 54.19 286 LYS A C 1
ATOM 1367 O O . LYS A 1 206 ? 27.268 12.313 28.550 1.00 57.33 286 LYS A O 1
ATOM 1373 N N . TYR A 1 207 ? 25.426 11.691 27.448 1.00 48.59 287 TYR A N 1
ATOM 1374 C CA . TYR A 1 207 ? 25.051 10.707 28.447 1.00 50.08 287 TYR A CA 1
ATOM 1375 C C . TYR A 1 207 ? 25.832 9.418 28.252 1.00 49.61 287 TYR A C 1
ATOM 1376 O O . TYR A 1 207 ? 26.041 8.978 27.133 1.00 48.97 287 TYR A O 1
ATOM 1385 N N . ASP A 1 208 ? 26.281 8.824 29.339 1.00 50.36 288 ASP A N 1
ATOM 1386 C CA . ASP A 1 208 ? 26.914 7.526 29.256 1.00 53.27 288 ASP A CA 1
ATOM 1387 C C . ASP A 1 208 ? 25.851 6.442 29.084 1.00 53.94 288 ASP A C 1
ATOM 1388 O O . ASP A 1 208 ? 26.088 5.430 28.417 1.00 59.40 288 ASP A O 1
ATOM 1393 N N . LEU A 1 209 ? 24.690 6.674 29.685 1.00 49.98 289 LEU A N 1
ATOM 1394 C CA . LEU A 1 209 ? 23.585 5.737 29.652 1.00 51.33 289 LEU A CA 1
ATOM 1395 C C . LEU A 1 209 ? 22.303 6.436 29.390 1.00 46.97 289 LEU A C 1
ATOM 1396 O O . LEU A 1 209 ? 21.984 7.422 30.042 1.00 49.52 289 LEU A O 1
ATOM 1401 N N . ILE A 1 210 ? 21.539 5.886 28.473 1.00 44.80 290 ILE A N 1
ATOM 1402 C CA . ILE A 1 210 ? 20.179 6.287 28.293 1.00 46.23 290 ILE A CA 1
ATOM 1403 C C . ILE A 1 210 ? 19.366 5.054 28.595 1.00 45.83 290 ILE A C 1
ATOM 1404 O O . ILE A 1 210 ? 19.585 4.024 27.982 1.00 48.88 290 ILE A O 1
ATOM 1409 N N . LEU A 1 211 ? 18.460 5.178 29.567 1.00 45.35 291 LEU A N 1
ATOM 1410 C CA . LEU A 1 211 ? 17.582 4.114 30.020 1.00 43.15 291 LEU A CA 1
ATOM 1411 C C . LEU A 1 211 ? 16.193 4.464 29.558 1.00 45.55 291 LEU A C 1
ATOM 1412 O O . LEU A 1 211 ? 15.755 5.585 29.722 1.00 48.91 291 LEU A O 1
ATOM 1417 N N . THR A 1 212 ? 15.487 3.523 28.968 1.00 48.59 292 THR A N 1
ATOM 1418 C CA . THR A 1 212 ? 14.175 3.819 28.439 1.00 49.05 292 THR A CA 1
ATOM 1419 C C . THR A 1 212 ? 13.294 2.561 28.361 1.00 49.40 292 THR A C 1
ATOM 1420 O O . THR A 1 212 ? 13.757 1.473 27.974 1.00 54.07 292 THR A O 1
ATOM 1424 N N . SER A 1 213 ? 12.046 2.713 28.788 1.00 45.29 293 SER A N 1
ATOM 1425 C CA . SER A 1 213 ? 11.110 1.619 28.877 1.00 46.76 293 SER A CA 1
ATOM 1426 C C . SER A 1 213 ? 9.828 1.947 28.119 1.00 46.07 293 SER A C 1
ATOM 1427 O O . SER A 1 213 ? 9.176 2.918 28.422 1.00 46.77 293 SER A O 1
ATOM 1430 N N . GLU A 1 214 ? 9.512 1.125 27.123 1.00 43.30 294 GLU A N 1
ATOM 1431 C CA . GLU A 1 214 ? 8.283 1.199 26.345 1.00 46.00 294 GLU A CA 1
ATOM 1432 C C . GLU A 1 214 ? 8.107 2.461 25.537 1.00 46.76 294 GLU A C 1
ATOM 1433 O O . GLU A 1 214 ? 7.016 3.024 25.464 1.00 55.04 294 GLU A O 1
ATOM 1439 N N . THR A 1 215 ? 9.169 2.867 24.871 1.00 43.63 295 THR A N 1
ATOM 1440 C CA . THR A 1 215 ? 9.175 4.089 24.092 1.00 45.08 295 THR A CA 1
ATOM 1441 C C . THR A 1 215 ? 9.184 3.890 22.582 1.00 47.01 295 THR A C 1
ATOM 1442 O O . THR A 1 215 ? 9.126 4.875 21.821 1.00 53.18 295 THR A O 1
ATOM 1446 N N . ILE A 1 216 ? 9.222 2.642 22.145 1.00 42.00 296 ILE A N 1
ATOM 1447 C CA . ILE A 1 216 ? 9.134 2.324 20.758 1.00 42.28 296 ILE A CA 1
ATOM 1448 C C . ILE A 1 216 ? 7.794 1.710 20.351 1.00 43.54 296 ILE A C 1
ATOM 1449 O O . ILE A 1 216 ? 7.719 0.975 19.370 1.00 43.69 296 ILE A O 1
ATOM 1454 N N . TYR A 1 217 ? 6.727 2.021 21.079 1.00 44.67 297 TYR A N 1
ATOM 1455 C CA . TYR A 1 217 ? 5.401 1.540 20.688 1.00 46.76 297 TYR A CA 1
ATOM 1456 C C . TYR A 1 217 ? 4.880 2.254 19.455 1.00 50.23 297 TYR A C 1
ATOM 1457 O O . TYR A 1 217 ? 4.066 1.707 18.731 1.00 55.96 297 TYR A O 1
ATOM 1466 N N . ASN A 1 218 ? 5.358 3.463 19.196 1.00 50.82 298 ASN A N 1
ATOM 1467 C CA . ASN A 1 218 ? 4.814 4.276 18.096 1.00 54.11 298 ASN A CA 1
ATOM 1468 C C . ASN A 1 218 ? 5.830 4.579 16.979 1.00 53.60 298 ASN A C 1
ATOM 1469 O O . ASN A 1 218 ? 6.735 5.418 17.186 1.00 52.00 298 ASN A O 1
ATOM 1474 N N . PRO A 1 219 ? 5.657 3.948 15.789 1.00 53.05 299 PRO A N 1
ATOM 1475 C CA . PRO A 1 219 ? 6.612 4.123 14.667 1.00 55.99 299 PRO A CA 1
ATOM 1476 C C . PRO A 1 219 ? 6.672 5.546 14.100 1.00 57.27 299 PRO A C 1
ATOM 1477 O O . PRO A 1 219 ? 7.652 5.899 13.448 1.00 60.64 299 PRO A O 1
ATOM 1481 N N . ASP A 1 220 ? 5.635 6.346 14.357 1.00 57.09 300 ASP A N 1
ATOM 1482 C CA . ASP A 1 220 ? 5.617 7.737 13.966 1.00 57.83 300 ASP A CA 1
ATOM 1483 C C . ASP A 1 220 ? 6.715 8.545 14.632 1.00 55.43 300 ASP A C 1
ATOM 1484 O O . ASP A 1 220 ? 7.077 9.603 14.130 1.00 53.90 300 ASP A O 1
ATOM 1489 N N . TYR A 1 221 ? 7.214 8.087 15.783 1.00 52.17 301 TYR A N 1
ATOM 1490 C CA . TYR A 1 221 ? 8.232 8.853 16.515 1.00 50.27 301 TYR A CA 1
ATOM 1491 C C . TYR A 1 221 ? 9.609 8.198 16.523 1.00 47.86 301 TYR A C 1
ATOM 1492 O O . TYR A 1 221 ? 10.499 8.612 17.256 1.00 47.41 301 TYR A O 1
ATOM 1501 N N . TYR A 1 222 ? 9.800 7.206 15.671 1.00 50.94 302 TYR A N 1
ATOM 1502 C CA . TYR A 1 222 ? 11.079 6.510 15.600 1.00 52.60 302 TYR A CA 1
ATOM 1503 C C . TYR A 1 222 ? 12.159 7.429 15.047 1.00 53.94 302 TYR A C 1
ATOM 1504 O O . TYR A 1 222 ? 13.302 7.408 15.508 1.00 55.54 302 TYR A O 1
ATOM 1513 N N . SER A 1 223 ? 11.810 8.220 14.041 1.00 53.81 303 SER A N 1
ATOM 1514 C CA . SER A 1 223 ? 12.747 9.229 13.544 1.00 57.88 303 SER A CA 1
ATOM 1515 C C . SER A 1 223 ? 13.259 10.156 14.669 1.00 56.53 303 SER A C 1
ATOM 1516 O O . SER A 1 223 ? 14.458 10.273 14.880 1.00 59.26 303 SER A O 1
ATOM 1519 N N . ASN A 1 224 ? 12.339 10.788 15.389 1.00 55.32 304 ASN A N 1
ATOM 1520 C CA . ASN A 1 224 ? 12.695 11.650 16.506 1.00 53.13 304 ASN A CA 1
ATOM 1521 C C . ASN A 1 224 ? 13.523 10.972 17.573 1.00 55.08 304 ASN A C 1
ATOM 1522 O O . ASN A 1 224 ? 14.501 11.529 18.029 1.00 56.07 304 ASN A O 1
ATOM 1527 N N . LEU A 1 225 ? 13.132 9.761 17.977 1.00 55.23 305 LEU A N 1
ATOM 1528 C CA . LEU A 1 225 ? 13.895 9.001 18.978 1.00 50.40 305 LEU A CA 1
ATOM 1529 C C . LEU A 1 225 ? 15.331 8.671 18.516 1.00 50.56 305 LEU A C 1
ATOM 1530 O O . LEU A 1 225 ? 16.297 8.806 19.277 1.00 50.62 305 LEU A O 1
ATOM 1535 N N . HIS A 1 226 ? 15.467 8.243 17.277 1.00 50.48 306 HIS A N 1
ATOM 1536 C CA . HIS A 1 226 ? 16.779 7.923 16.737 1.00 54.30 306 HIS A CA 1
ATOM 1537 C C . HIS A 1 226 ? 17.675 9.185 16.750 1.00 57.48 306 HIS A C 1
ATOM 1538 O O . HIS A 1 226 ? 18.794 9.187 17.288 1.00 59.54 306 HIS A O 1
ATOM 1545 N N . GLN A 1 227 ? 17.149 10.262 16.192 1.00 57.07 307 GLN A N 1
ATOM 1546 C CA . GLN A 1 227 ? 17.821 11.563 16.205 1.00 59.57 307 GLN A CA 1
ATOM 1547 C C . GLN A 1 227 ? 18.211 11.974 17.640 1.00 57.30 307 GLN A C 1
ATOM 1548 O O . GLN A 1 227 ? 19.286 12.520 17.856 1.00 56.09 307 GLN A O 1
ATOM 1554 N N . THR A 1 228 ? 17.361 11.663 18.625 1.00 54.27 308 THR A N 1
ATOM 1555 C CA . THR A 1 228 ? 17.668 11.972 20.024 1.00 54.14 308 THR A CA 1
ATOM 1556 C C . THR A 1 228 ? 18.876 11.157 20.509 1.00 53.98 308 THR A C 1
ATOM 1557 O O . THR A 1 228 ? 19.795 11.701 21.109 1.00 55.92 308 THR A O 1
ATOM 1561 N N . PHE A 1 229 ? 18.886 9.865 20.224 1.00 53.00 309 PHE A N 1
ATOM 1562 C CA . PHE A 1 229 ? 20.063 9.049 20.519 1.00 53.72 309 PHE A CA 1
ATOM 1563 C C . PHE A 1 229 ? 21.316 9.583 19.829 1.00 54.22 309 PHE A C 1
ATOM 1564 O O . PHE A 1 229 ? 22.413 9.528 20.384 1.00 56.27 309 PHE A O 1
ATOM 1572 N N . LEU A 1 230 ? 21.177 10.058 18.606 1.00 52.94 310 LEU A N 1
ATOM 1573 C CA . LEU A 1 230 ? 22.354 10.424 17.849 1.00 58.16 310 LEU A CA 1
ATOM 1574 C C . LEU A 1 230 ? 22.990 11.680 18.457 1.00 62.66 310 LEU A C 1
ATOM 1575 O O . LEU A 1 230 ? 24.217 11.760 18.599 1.00 62.30 310 LEU A O 1
ATOM 1580 N N . ARG A 1 231 ? 22.143 12.640 18.835 1.00 59.73 311 ARG A N 1
ATOM 1581 C CA . ARG A 1 231 ? 22.618 13.905 19.346 1.00 61.26 311 ARG A CA 1
ATOM 1582 C C . ARG A 1 231 ? 23.056 13.776 20.786 1.00 56.53 311 ARG A C 1
ATOM 1583 O O . ARG A 1 231 ? 23.925 14.518 21.210 1.00 56.17 311 ARG A O 1
ATOM 1589 N N . LEU A 1 232 ? 22.466 12.851 21.557 1.00 54.58 312 LEU A N 1
ATOM 1590 C CA . LEU A 1 232 ? 22.649 12.910 23.022 1.00 50.76 312 LEU A CA 1
ATOM 1591 C C . LEU A 1 232 ? 23.552 11.831 23.627 1.00 51.08 312 LEU A C 1
ATOM 1592 O O . LEU A 1 232 ? 24.129 12.037 24.712 1.00 50.62 312 LEU A O 1
ATOM 1597 N N . LEU A 1 233 ? 23.677 10.697 22.950 1.00 49.14 313 LEU A N 1
ATOM 1598 C CA . LEU A 1 233 ? 24.476 9.564 23.468 1.00 50.94 313 LEU A CA 1
ATOM 1599 C C . LEU A 1 233 ? 25.978 9.792 23.279 1.00 53.30 313 LEU A C 1
ATOM 1600 O O . LEU A 1 233 ? 26.428 10.216 22.222 1.00 56.67 313 LEU A O 1
ATOM 1605 N N . SER A 1 234 ? 26.743 9.492 24.315 1.00 53.32 314 SER A N 1
ATOM 1606 C CA . SER A 1 234 ? 28.170 9.476 24.213 1.00 55.16 314 SER A CA 1
ATOM 1607 C C . SER A 1 234 ? 28.624 8.394 23.236 1.00 57.59 314 SER A C 1
ATOM 1608 O O . SER A 1 234 ? 28.033 7.311 23.157 1.00 65.60 314 SER A O 1
ATOM 1611 N N . LYS A 1 235 ? 29.677 8.707 22.512 1.00 58.69 315 LYS A N 1
ATOM 1612 C CA . LYS A 1 235 ? 30.422 7.777 21.658 1.00 64.65 315 LYS A CA 1
ATOM 1613 C C . LYS A 1 235 ? 30.497 6.348 22.245 1.00 61.55 315 LYS A C 1
ATOM 1614 O O . LYS A 1 235 ? 30.176 5.376 21.572 1.00 57.63 315 LYS A O 1
ATOM 1620 N N . ASN A 1 236 ? 30.907 6.259 23.508 1.00 59.74 316 ASN A N 1
ATOM 1621 C CA . ASN A 1 236 ? 31.154 4.995 24.174 1.00 61.02 316 ASN A CA 1
ATOM 1622 C C . ASN A 1 236 ? 30.050 4.597 25.127 1.00 55.87 316 ASN A C 1
ATOM 1623 O O . ASN A 1 236 ? 30.243 3.740 25.941 1.00 57.22 316 ASN A O 1
ATOM 1628 N N . GLY A 1 237 ? 28.897 5.228 25.018 1.00 52.72 317 GLY A N 1
ATOM 1629 C CA . GLY A 1 237 ? 27.798 4.967 25.923 1.00 51.23 317 GLY A CA 1
ATOM 1630 C C . GLY A 1 237 ? 26.831 3.996 25.287 1.00 52.26 317 GLY A C 1
ATOM 1631 O O . GLY A 1 237 ? 27.100 3.420 24.230 1.00 51.55 317 GLY A O 1
ATOM 1632 N N . ARG A 1 238 ? 25.701 3.786 25.932 1.00 51.28 318 ARG A N 1
ATOM 1633 C CA . ARG A 1 238 ? 24.741 2.867 25.380 1.00 53.11 318 ARG A CA 1
ATOM 1634 C C . ARG A 1 238 ? 23.347 3.177 25.842 1.00 49.47 318 ARG A C 1
ATOM 1635 O O . ARG A 1 238 ? 23.158 3.863 26.833 1.00 47.13 318 ARG A O 1
ATOM 1643 N N . VAL A 1 239 ? 22.375 2.723 25.066 1.00 48.86 319 VAL A N 1
ATOM 1644 C CA . VAL A 1 239 ? 20.976 2.839 25.441 1.00 46.79 319 VAL A CA 1
ATOM 1645 C C . VAL A 1 239 ? 20.611 1.474 25.908 1.00 46.30 319 VAL A C 1
ATOM 1646 O O . VAL A 1 239 ? 20.980 0.483 25.258 1.00 47.55 319 VAL A O 1
ATOM 1650 N N . LEU A 1 240 ? 19.915 1.399 27.031 1.00 46.14 320 LEU A N 1
ATOM 1651 C CA . LEU A 1 240 ? 19.288 0.139 27.480 1.00 45.51 320 LEU A CA 1
ATOM 1652 C C . LEU A 1 240 ? 17.796 0.336 27.304 1.00 43.53 320 LEU A C 1
ATOM 1653 O O . LEU A 1 240 ? 17.206 1.143 27.984 1.00 42.35 320 LEU A O 1
ATOM 1658 N N . LEU A 1 241 ? 17.202 -0.363 26.346 1.00 44.32 321 LEU A N 1
ATOM 1659 C CA . LEU A 1 241 ? 15.812 -0.153 26.005 1.00 45.80 321 LEU A CA 1
ATOM 1660 C C . LEU A 1 241 ? 15.010 -1.422 26.314 1.00 45.66 321 LEU A C 1
ATOM 1661 O O . LEU A 1 241 ? 15.379 -2.520 25.898 1.00 46.53 321 LEU A O 1
ATOM 1666 N N . ALA A 1 242 ? 13.911 -1.270 27.043 1.00 44.85 322 ALA A N 1
ATOM 1667 C CA . ALA A 1 242 ? 12.995 -2.388 27.307 1.00 43.98 322 ALA A CA 1
ATOM 1668 C C . ALA A 1 242 ? 11.702 -2.177 26.517 1.00 44.63 322 ALA A C 1
ATOM 1669 O O . ALA A 1 242 ? 11.153 -1.075 26.502 1.00 44.77 322 ALA A O 1
ATOM 1671 N N . SER A 1 243 ? 11.233 -3.223 25.837 1.00 44.51 323 SER A N 1
ATOM 1672 C CA . SER A 1 243 ? 10.048 -3.099 25.013 1.00 44.91 323 SER A CA 1
ATOM 1673 C C . SER A 1 243 ? 9.264 -4.415 24.899 1.00 47.61 323 SER A C 1
ATOM 1674 O O . SER A 1 243 ? 9.828 -5.478 25.061 1.00 48.86 323 SER A O 1
ATOM 1677 N N . LYS A 1 244 ? 7.947 -4.320 24.655 1.00 48.01 324 LYS A N 1
ATOM 1678 C CA . LYS A 1 244 ? 7.159 -5.486 24.276 1.00 49.74 324 LYS A CA 1
ATOM 1679 C C . LYS A 1 244 ? 7.506 -5.852 22.873 1.00 49.92 324 LYS A C 1
ATOM 1680 O O . LYS A 1 244 ? 8.031 -5.046 22.151 1.00 52.18 324 LYS A O 1
ATOM 1686 N N . ALA A 1 245 ? 7.211 -7.070 22.478 1.00 51.58 325 ALA A N 1
ATOM 1687 C CA . ALA A 1 245 ? 7.506 -7.508 21.118 1.00 54.59 325 ALA A CA 1
ATOM 1688 C C . ALA A 1 245 ? 6.754 -6.665 20.094 1.00 56.49 325 ALA A C 1
ATOM 1689 O O . ALA A 1 245 ? 7.308 -6.282 19.099 1.00 56.91 325 ALA A O 1
ATOM 1691 N N . HIS A 1 246 ? 5.478 -6.410 20.351 1.00 59.57 326 HIS A N 1
ATOM 1692 C CA . HIS A 1 246 ? 4.623 -5.695 19.422 1.00 59.57 326 HIS A CA 1
ATOM 1693 C C . HIS A 1 246 ? 3.577 -4.962 20.207 1.00 55.32 326 HIS A C 1
ATOM 1694 O O . HIS A 1 246 ? 3.207 -5.370 21.284 1.00 54.98 326 HIS A O 1
ATOM 1701 N N . TYR A 1 247 ? 3.104 -3.869 19.662 1.00 57.01 327 TYR A N 1
ATOM 1702 C CA . TYR A 1 247 ? 2.000 -3.135 20.237 1.00 55.77 327 TYR A CA 1
ATOM 1703 C C . TYR A 1 247 ? 0.908 -3.106 19.185 1.00 59.34 327 TYR A C 1
ATOM 1704 O O . TYR A 1 247 ? 1.123 -2.640 18.073 1.00 60.31 327 TYR A O 1
ATOM 1713 N N . PHE A 1 248 ? -0.255 -3.623 19.545 1.00 64.76 328 PHE A N 1
ATOM 1714 C CA . PHE A 1 248 ? -1.385 -3.741 18.629 1.00 69.29 328 PHE A CA 1
ATOM 1715 C C . PHE A 1 248 ? -2.016 -2.398 18.388 1.00 67.70 328 PHE A C 1
ATOM 1716 O O . PHE A 1 248 ? -2.019 -1.535 19.282 1.00 62.96 328 PHE A O 1
ATOM 1724 N N . GLY A 1 249 ? -2.547 -2.228 17.176 1.00 68.06 329 GLY A N 1
ATOM 1725 C CA . GLY A 1 249 ? -3.136 -0.970 16.752 1.00 66.35 329 GLY A CA 1
ATOM 1726 C C . GLY A 1 249 ? -2.077 0.032 16.338 1.00 64.28 329 GLY A C 1
ATOM 1727 O O . GLY A 1 249 ? -1.789 0.182 15.164 1.00 63.41 329 GLY A O 1
ATOM 1728 N N . VAL A 1 250 ? -1.500 0.720 17.318 1.00 61.63 330 VAL A N 1
ATOM 1729 C CA . VAL A 1 250 ? -0.450 1.704 17.057 1.00 59.72 330 VAL A CA 1
ATOM 1730 C C . VAL A 1 250 ? 0.734 1.101 16.283 1.00 58.42 330 VAL A C 1
ATOM 1731 O O . VAL A 1 250 ? 1.329 1.761 15.481 1.00 58.39 330 VAL A O 1
ATOM 1735 N N . GLY A 1 251 ? 1.075 -0.157 16.538 1.00 61.55 331 GLY A N 1
ATOM 1736 C CA . GLY A 1 251 ? 1.863 -0.935 15.566 1.00 60.10 331 GLY A CA 1
ATOM 1737 C C . GLY A 1 251 ? 3.375 -0.951 15.663 1.00 57.50 331 GLY A C 1
ATOM 1738 O O . GLY A 1 251 ? 4.019 -1.521 14.813 1.00 58.42 331 GLY A O 1
ATOM 1739 N N . GLY A 1 252 ? 3.950 -0.336 16.687 1.00 55.44 332 GLY A N 1
ATOM 1740 C CA . GLY A 1 252 ? 5.390 -0.416 16.881 1.00 52.31 332 GLY A CA 1
ATOM 1741 C C . GLY A 1 252 ? 5.809 -1.743 17.480 1.00 52.12 332 GLY A C 1
ATOM 1742 O O . GLY A 1 252 ? 4.982 -2.509 17.983 1.00 53.06 332 GLY A O 1
ATOM 1743 N N . GLY A 1 253 ? 7.106 -1.998 17.455 1.00 50.45 333 GLY A N 1
ATOM 1744 C CA . GLY A 1 253 ? 7.659 -3.185 18.079 1.00 52.97 333 GLY A CA 1
ATOM 1745 C C . 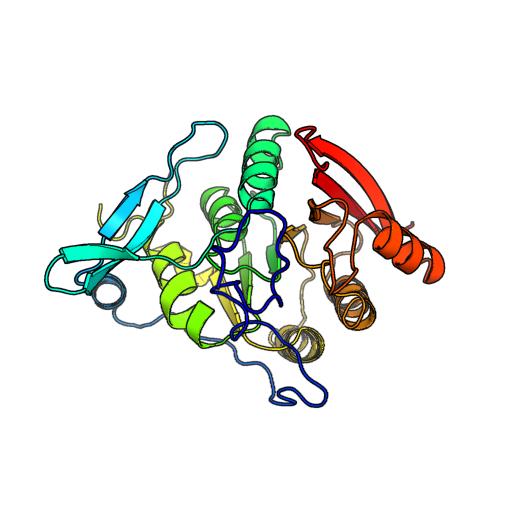GLY A 1 253 ? 9.168 -3.314 17.918 1.00 53.29 333 GLY A C 1
ATOM 1746 O O . GLY A 1 253 ? 9.831 -2.449 17.326 1.00 54.27 333 GLY A O 1
ATOM 1747 N N . VAL A 1 254 ? 9.702 -4.406 18.434 1.00 49.67 334 VAL A N 1
ATOM 1748 C CA . VAL A 1 254 ? 11.131 -4.596 18.489 1.00 51.66 334 VAL A CA 1
ATOM 1749 C C . VAL A 1 254 ? 11.726 -4.820 17.102 1.00 53.16 334 VAL A C 1
ATOM 1750 O O . VAL A 1 254 ? 12.704 -4.178 16.743 1.00 55.67 334 VAL A O 1
ATOM 1754 N N . HIS A 1 255 ? 11.136 -5.713 16.322 1.00 55.71 335 HIS A N 1
ATOM 1755 C CA . H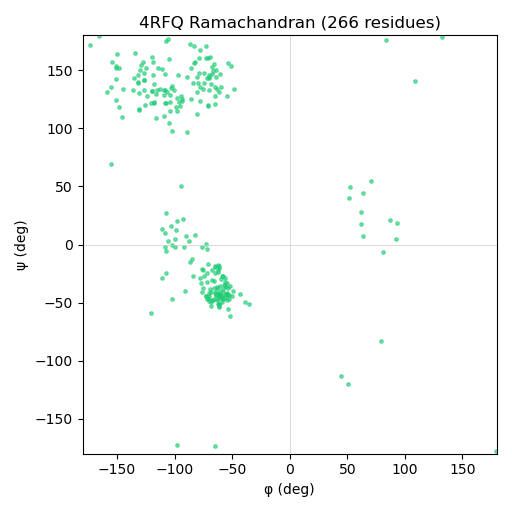IS A 1 255 ? 11.657 -6.008 14.994 1.00 58.35 335 HIS A CA 1
ATOM 1756 C C . HIS A 1 255 ? 11.617 -4.772 14.147 1.00 59.99 335 HIS A C 1
ATOM 1757 O O . HIS A 1 255 ? 12.621 -4.391 13.551 1.00 62.48 335 HIS A O 1
ATOM 1764 N N . LEU A 1 256 ? 10.448 -4.143 14.109 1.00 60.37 336 LEU A N 1
ATOM 1765 C CA . LEU A 1 256 ? 10.231 -2.957 13.295 1.00 60.29 336 LEU A CA 1
ATOM 1766 C C . LEU A 1 256 ? 11.278 -1.860 13.614 1.00 60.46 336 LEU A C 1
ATOM 1767 O O . LEU A 1 256 ? 11.826 -1.201 12.701 1.00 62.70 336 LEU A O 1
ATOM 1772 N N . PHE A 1 257 ? 11.566 -1.685 14.903 1.00 57.02 337 PHE A N 1
ATOM 1773 C CA . PHE A 1 257 ? 12.515 -0.684 15.332 1.00 54.74 337 PHE A CA 1
ATOM 1774 C C . PHE A 1 257 ? 13.939 -1.066 14.950 1.00 57.30 337 PHE A C 1
ATOM 1775 O O . PHE A 1 257 ? 14.646 -0.272 14.395 1.00 64.23 337 PHE A O 1
ATOM 1783 N N . GLN A 1 258 ? 14.347 -2.295 15.190 1.00 59.90 338 GLN A N 1
ATOM 1784 C CA . GLN A 1 258 ? 15.675 -2.732 14.740 1.00 62.47 338 GLN A CA 1
ATOM 1785 C C . GLN A 1 258 ? 15.920 -2.550 13.247 1.00 62.22 338 GLN A C 1
ATOM 1786 O O . GLN A 1 258 ? 17.037 -2.264 12.844 1.00 60.98 338 GLN A O 1
ATOM 1792 N N . LYS A 1 259 ? 14.881 -2.774 12.441 1.00 64.70 339 LYS A N 1
ATOM 1793 C CA . LYS A 1 259 ? 14.914 -2.508 10.993 1.00 67.07 339 LYS A CA 1
ATOM 1794 C C . LYS A 1 259 ? 15.216 -1.038 10.759 1.00 64.55 339 LYS A C 1
ATOM 1795 O O . LYS A 1 259 ? 16.081 -0.684 9.967 1.00 63.98 339 LYS A O 1
ATOM 1801 N N . PHE A 1 260 ? 14.465 -0.187 11.452 1.00 62.23 340 PHE A N 1
ATOM 1802 C CA . PHE A 1 260 ? 14.609 1.244 11.315 1.00 59.40 340 PHE A CA 1
ATOM 1803 C C . PHE A 1 260 ? 16.043 1.672 11.652 1.00 60.39 340 PHE A C 1
ATOM 1804 O O . PHE A 1 260 ? 16.649 2.442 10.893 1.00 64.12 340 PHE A O 1
ATOM 1812 N N . VAL A 1 261 ? 16.586 1.169 12.766 1.00 54.88 341 VAL A N 1
ATOM 1813 C CA . VAL A 1 261 ? 17.951 1.493 13.175 1.00 55.75 341 VAL A CA 1
ATOM 1814 C C . VAL A 1 261 ? 18.945 0.962 12.147 1.00 61.14 341 VAL A C 1
ATOM 1815 O O . VAL A 1 261 ? 19.889 1.644 11.761 1.00 63.83 341 VAL A O 1
ATOM 1819 N N . GLU A 1 262 ? 18.706 -0.253 11.699 1.00 64.37 342 GLU A N 1
ATOM 1820 C CA . GLU A 1 262 ? 19.554 -0.886 10.717 1.00 68.62 342 GLU A CA 1
ATOM 1821 C C . GLU A 1 262 ? 19.608 -0.095 9.390 1.00 70.59 342 GLU A C 1
ATOM 1822 O O . GLU A 1 262 ? 20.665 -0.000 8.772 1.00 68.91 342 GLU A O 1
ATOM 1826 N N . GLU A 1 263 ? 18.469 0.447 8.957 1.00 71.58 343 GLU A N 1
ATOM 1827 C CA . GLU A 1 263 ? 18.409 1.212 7.704 1.00 76.77 343 GLU A CA 1
ATOM 1828 C C . GLU A 1 263 ? 19.251 2.481 7.808 1.00 76.00 343 GLU A C 1
ATOM 1829 O O . GLU A 1 263 ? 19.946 2.828 6.883 1.00 76.84 343 GLU A O 1
ATOM 1832 N N . ARG A 1 264 ? 19.189 3.161 8.948 1.00 74.14 344 ARG A N 1
ATOM 1833 C CA . ARG A 1 264 ? 19.923 4.415 9.122 1.00 73.23 344 ARG A CA 1
ATOM 1834 C C . ARG A 1 264 ? 21.428 4.173 9.346 1.00 71.46 344 ARG A C 1
ATOM 1835 O O . ARG A 1 264 ? 22.225 5.056 9.115 1.00 72.74 344 ARG A O 1
ATOM 1843 N N . ASP A 1 265 ? 21.809 2.974 9.778 1.00 68.64 345 ASP A N 1
ATOM 1844 C CA . ASP A 1 265 ? 23.219 2.562 9.770 1.00 71.95 345 ASP A CA 1
ATOM 1845 C C . ASP A 1 265 ? 24.163 3.398 10.649 1.00 66.23 345 ASP A C 1
ATOM 1846 O O . ASP A 1 265 ? 25.332 3.522 10.366 1.00 69.24 345 ASP A O 1
ATOM 1851 N N . VAL A 1 266 ? 23.641 3.976 11.699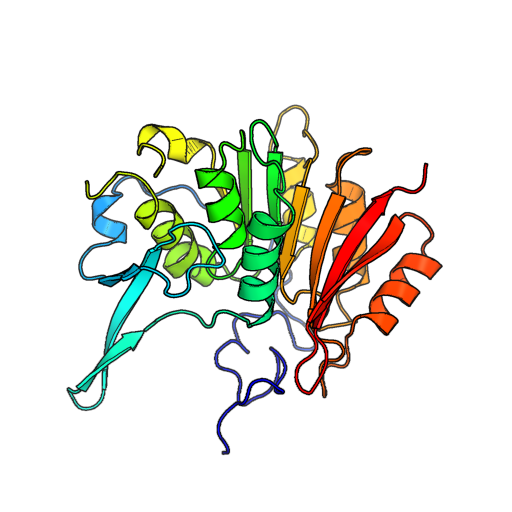 1.00 60.36 346 VAL A N 1
ATOM 1852 C CA . VAL A 1 266 ? 24.431 4.729 12.635 1.00 59.94 346 VAL A CA 1
ATOM 1853 C C . VAL A 1 266 ? 24.670 3.879 13.883 1.00 58.61 346 VAL A C 1
ATOM 1854 O O . VAL A 1 266 ? 25.780 3.800 14.365 1.00 59.05 346 VAL A O 1
ATOM 1858 N N . PHE A 1 267 ? 23.620 3.255 14.414 1.00 57.33 347 PHE A N 1
ATOM 1859 C CA . PHE A 1 267 ? 23.764 2.412 15.602 1.00 57.29 347 PHE A CA 1
ATOM 1860 C C . PHE A 1 267 ? 23.696 0.925 15.266 1.00 58.78 347 PHE A C 1
ATOM 1861 O O . PHE A 1 267 ? 23.164 0.552 14.222 1.00 59.85 347 PHE A O 1
ATOM 1869 N N . LYS A 1 268 ? 24.220 0.095 16.173 1.00 58.23 348 LYS A N 1
ATOM 1870 C CA . LYS A 1 268 ? 23.952 -1.357 16.182 1.00 60.39 348 LYS A CA 1
ATOM 1871 C C . LYS A 1 268 ? 23.104 -1.739 17.391 1.00 57.64 348 LYS A C 1
ATOM 1872 O O . LYS A 1 268 ? 23.157 -1.085 18.420 1.00 56.40 348 LYS A O 1
ATOM 1878 N N . THR A 1 269 ? 22.310 -2.795 17.250 1.00 61.75 349 THR A N 1
ATOM 1879 C CA . THR A 1 269 ? 21.485 -3.295 18.350 1.00 62.80 349 THR A CA 1
ATOM 1880 C C . THR A 1 269 ? 21.839 -4.701 18.702 1.00 62.06 349 THR A C 1
ATOM 1881 O O . THR A 1 269 ? 22.433 -5.430 17.924 1.00 70.02 349 THR A O 1
ATOM 1885 N N . ARG A 1 270 ? 21.430 -5.081 19.892 1.00 59.74 350 ARG A N 1
ATOM 1886 C CA . ARG A 1 270 ? 21.844 -6.307 20.503 1.00 55.24 350 ARG A CA 1
ATOM 1887 C C . ARG A 1 270 ? 20.796 -6.600 21.543 1.00 52.64 350 ARG A C 1
ATOM 1888 O O . ARG A 1 270 ? 20.449 -5.740 22.332 1.00 50.24 350 ARG A O 1
ATOM 1896 N N . ILE A 1 271 ? 20.306 -7.817 21.543 1.00 54.23 351 ILE A N 1
ATOM 1897 C CA . ILE A 1 271 ? 19.306 -8.230 22.451 1.00 53.82 351 ILE A CA 1
ATOM 1898 C C . ILE A 1 271 ? 19.999 -8.884 23.592 1.00 54.86 351 ILE A C 1
ATOM 1899 O O . ILE A 1 271 ? 20.680 -9.871 23.417 1.00 57.73 351 ILE A O 1
ATOM 1904 N N . LEU A 1 272 ? 19.803 -8.290 24.764 1.00 55.24 352 LEU A N 1
ATOM 1905 C CA . LEU A 1 272 ? 20.443 -8.688 26.001 1.00 54.97 352 LEU A CA 1
ATOM 1906 C C . LEU A 1 272 ? 19.595 -9.706 26.763 1.00 56.18 352 LEU A C 1
ATOM 1907 O O . LEU A 1 272 ? 20.122 -10.637 27.348 1.00 59.09 352 LEU A O 1
ATOM 1912 N N . LYS A 1 273 ? 18.284 -9.519 26.785 1.00 56.21 353 LYS A N 1
ATOM 1913 C CA . LYS A 1 273 ? 17.429 -10.466 27.466 1.00 57.60 353 LYS A CA 1
ATOM 1914 C C . LYS A 1 273 ? 16.042 -10.525 26.848 1.00 57.46 353 LYS A C 1
ATOM 1915 O O . LYS A 1 273 ? 15.491 -9.500 26.411 1.00 53.21 353 LYS A O 1
ATOM 1921 N N . ILE A 1 274 ? 15.508 -11.742 26.805 1.00 58.92 354 ILE A N 1
ATOM 1922 C CA . ILE A 1 274 ? 14.128 -12.005 26.513 1.00 60.12 354 ILE A CA 1
ATOM 1923 C C . ILE A 1 274 ? 13.415 -12.412 27.790 1.00 59.31 354 ILE A C 1
ATOM 1924 O O . ILE A 1 274 ? 13.854 -13.323 28.515 1.00 57.13 354 ILE A O 1
ATOM 1929 N N . ILE A 1 275 ? 12.282 -11.785 28.034 1.00 59.35 355 ILE A N 1
ATOM 1930 C CA . ILE A 1 275 ? 11.415 -12.218 29.086 1.00 61.36 355 ILE A CA 1
ATOM 1931 C C . ILE A 1 275 ? 10.285 -12.944 28.393 1.00 62.40 355 ILE A C 1
ATOM 1932 O O . ILE A 1 275 ? 9.544 -12.365 27.611 1.00 60.57 355 ILE A O 1
ATOM 1937 N N . ASP A 1 276 ? 10.196 -14.227 28.654 1.00 68.58 356 ASP A N 1
ATOM 1938 C CA . ASP A 1 276 ? 9.269 -15.091 27.973 1.00 80.90 356 ASP A CA 1
ATOM 1939 C C . ASP A 1 276 ? 8.087 -15.361 28.875 1.00 84.50 356 ASP A C 1
ATOM 1940 O O . ASP A 1 276 ? 8.155 -16.204 29.761 1.00 82.31 356 ASP A O 1
ATOM 1945 N N . GLU A 1 277 ? 7.018 -14.610 28.665 1.00 90.11 357 GLU A N 1
ATOM 1946 C CA . GLU A 1 277 ? 5.718 -14.967 29.213 1.00 98.69 357 GLU A CA 1
ATOM 1947 C C . GLU A 1 277 ? 4.643 -14.423 28.296 1.00 98.87 357 GLU A C 1
ATOM 1948 O O . GLU A 1 277 ? 4.622 -13.237 28.006 1.00 92.94 357 GLU A O 1
ATOM 1954 N N . GLY A 1 278 ? 3.770 -15.311 27.823 1.00 106.43 358 GLY A N 1
ATOM 1955 C CA . GLY A 1 278 ? 2.800 -14.964 26.787 1.00 106.55 358 GLY A CA 1
ATOM 1956 C C . GLY A 1 278 ? 3.497 -14.290 25.621 1.00 96.15 358 GLY A C 1
ATOM 1957 O O . GLY A 1 278 ? 4.389 -14.874 24.997 1.00 101.96 358 GLY A O 1
ATOM 1958 N N . LEU A 1 279 ? 3.104 -13.057 25.335 1.00 89.84 359 LEU A N 1
ATOM 1959 C CA . LEU A 1 279 ? 3.797 -12.264 24.331 1.00 92.56 359 LEU A CA 1
ATOM 1960 C C . LEU A 1 279 ? 5.152 -11.866 24.942 1.00 80.23 359 LEU A C 1
ATOM 1961 O O . LEU A 1 279 ? 5.243 -11.647 26.144 1.00 75.77 359 LEU A O 1
ATOM 1966 N N . LYS A 1 280 ? 6.205 -11.836 24.131 1.00 69.77 360 LYS A N 1
ATOM 1967 C CA . LYS A 1 280 ? 7.561 -11.740 24.668 1.00 65.25 360 LYS A CA 1
ATOM 1968 C C . LYS A 1 280 ? 7.876 -10.298 24.967 1.00 59.16 360 LYS A C 1
ATOM 1969 O O . LYS A 1 280 ? 7.273 -9.379 24.390 1.00 57.39 360 LYS A O 1
ATOM 1975 N N . ARG A 1 281 ? 8.829 -10.085 25.856 1.00 54.10 361 ARG A N 1
ATOM 1976 C CA . ARG A 1 281 ? 9.364 -8.742 26.061 1.00 52.09 361 ARG A CA 1
ATOM 1977 C C . ARG A 1 281 ? 10.873 -8.809 25.976 1.00 49.30 361 ARG A C 1
ATOM 1978 O O . ARG A 1 281 ? 11.456 -9.855 26.232 1.00 51.28 361 ARG A O 1
ATOM 1986 N N . PHE A 1 282 ? 11.496 -7.688 25.610 1.00 46.15 362 PHE A N 1
ATOM 1987 C CA . PHE A 1 282 ? 12.918 -7.657 25.312 1.00 47.72 362 PHE A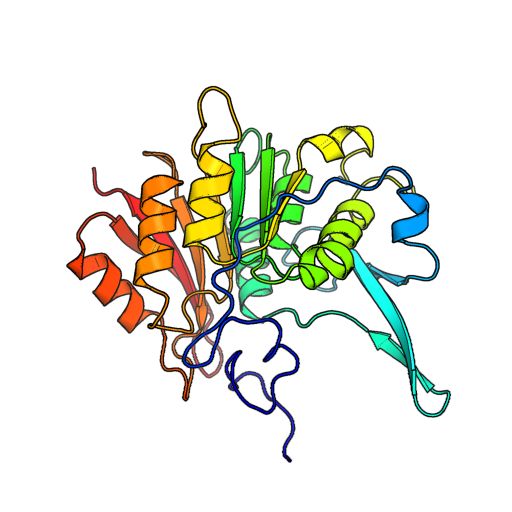 CA 1
ATOM 1988 C C . PHE A 1 282 ? 13.610 -6.531 26.012 1.00 46.31 362 PHE A C 1
ATOM 1989 O O . PHE A 1 282 ? 13.041 -5.461 26.165 1.00 46.96 362 PHE A O 1
ATOM 1997 N N . ILE A 1 283 ? 14.858 -6.776 26.411 1.00 48.08 363 ILE A N 1
ATOM 1998 C CA . ILE A 1 283 ? 15.794 -5.709 26.720 1.00 49.07 363 ILE A CA 1
ATOM 1999 C C . ILE A 1 283 ? 16.852 -5.683 25.606 1.00 49.06 363 ILE A C 1
ATOM 2000 O O . ILE A 1 283 ? 17.441 -6.708 25.259 1.00 55.54 363 ILE A O 1
ATOM 2005 N N . ILE A 1 284 ? 17.062 -4.495 25.057 1.00 48.80 364 ILE A N 1
ATOM 2006 C CA . ILE A 1 284 ? 17.855 -4.268 23.870 1.00 50.62 364 ILE A CA 1
ATOM 2007 C C . ILE A 1 284 ? 18.909 -3.221 24.186 1.00 48.64 364 ILE A C 1
ATOM 2008 O O . ILE A 1 284 ? 18.617 -2.274 24.890 1.00 50.22 364 ILE A O 1
ATOM 2013 N N . GLU A 1 285 ? 20.114 -3.399 23.653 1.00 47.40 365 GLU A N 1
ATOM 2014 C CA . GLU A 1 285 ? 21.223 -2.483 23.843 1.00 48.03 365 GLU A CA 1
ATOM 2015 C C . GLU A 1 285 ? 21.536 -1.838 22.546 1.00 49.15 365 GLU A C 1
ATOM 2016 O O . GLU A 1 285 ? 21.664 -2.509 21.552 1.00 55.56 365 GLU A O 1
ATOM 2022 N N . ILE A 1 286 ? 21.715 -0.530 22.560 1.00 51.69 366 ILE A N 1
ATOM 2023 C CA . ILE A 1 286 ? 22.022 0.228 21.347 1.00 50.09 366 ILE A CA 1
ATOM 2024 C C . ILE A 1 286 ? 23.302 0.974 21.577 1.00 50.70 366 ILE A C 1
ATOM 2025 O O . ILE A 1 286 ? 23.427 1.691 22.567 1.00 51.17 366 ILE A O 1
ATOM 2030 N N . THR A 1 287 ? 24.248 0.802 20.660 1.00 50.67 367 THR A N 1
ATOM 2031 C CA . THR A 1 287 ? 25.522 1.468 20.734 1.00 53.89 367 THR A CA 1
ATOM 2032 C C . THR A 1 287 ? 25.828 2.021 19.369 1.00 55.95 367 THR A C 1
ATOM 2033 O O . THR A 1 287 ? 25.206 1.622 18.385 1.00 55.40 367 THR A O 1
ATOM 2037 N N . PHE A 1 288 ? 26.791 2.929 19.303 1.00 57.18 368 PHE A N 1
ATOM 2038 C CA . PHE A 1 288 ? 27.335 3.378 17.986 1.00 60.69 368 PHE A CA 1
ATOM 2039 C C . PHE A 1 288 ? 28.147 2.286 17.334 1.00 61.57 368 PHE A C 1
ATOM 2040 O O . PHE A 1 288 ? 28.842 1.549 18.022 1.00 63.63 368 PHE A O 1
ATOM 2048 N N . LYS A 1 289 ? 28.077 2.183 16.010 1.00 65.69 369 LYS A N 1
ATOM 2049 C CA . LYS A 1 289 ? 29.080 1.396 15.253 1.00 73.14 369 LYS A CA 1
ATOM 2050 C C . LYS A 1 289 ? 30.429 2.117 15.285 1.00 75.33 369 LYS A C 1
ATOM 2051 O O . LYS A 1 289 ? 30.492 3.326 15.077 1.00 77.85 369 LYS A O 1
ATOM 2057 N N . PHE A 1 290 ? 31.503 1.390 15.571 1.00 84.38 370 PHE A N 1
ATOM 2058 C CA . PHE A 1 290 ? 32.866 1.965 15.508 1.00 92.10 370 PHE A CA 1
#

Solvent-accessible surface area: 13060 Å² total; per-residue (Å²): 158,83,123,62,68,49,76,45,6,3,52,32,111,50,11,98,6,19,127,41,44,18,80,63,118,94,57,68,103,67,75,12,109,74,16,85,55,55,111,78,31,74,89,26,11,106,136,57,35,78,58,92,16,108,55,106,60,25,63,73,1,19,10,14,50,46,92,94,118,143,126,130,121,81,112,92,15,53,46,82,42,34,63,0,15,76,17,0,3,33,28,8,70,160,47,106,18,65,16,78,58,63,12,0,0,1,0,25,14,17,8,0,3,6,0,0,10,0,7,37,36,43,1,53,49,0,0,0,2,14,55,29,37,126,6,0,63,99,28,0,3,5,1,0,0,6,1,2,45,43,107,71,128,90,20,96,52,99,52,10,163,48,7,56,2,0,4,12,28,33,38,47,0,6,136,53,0,60,85,35,47,147,149,22,88,82,0,50,0,0,0,0,13,10,14,0,14,12,46,119,37,4,43,42,0,5,87,1,0,72,93,0,2,24,164,136,6,61,0,0,0,0,0,19,35,85,5,104,84,36,22,0,3,6,123,76,1,43,116,52,2,104,107,108,90,49,1,104,42,155,68,49,95,71,25,105,103,76,101,91,20,31,0,1,27,0,25,46,102,94

GO terms:
  GO:0005634 nucleus (C, IDA)
  GO:0005730 nucleolus (C, IDA)
  GO:0005829 cytosol (C, IDA)
  GO:0018064 protein-L-histidine N-tele-methyltransferase activity (F, IDA)
  GO:0018026 peptidyl-lysine monomethylation (P, IDA)
  GO:0006448 regulation of translational elongation (P, IDA)
  GO:2000232 regulation of rRNA processing (P, IMP)
  GO:0006417 regulation of translation (P, IMP)
  GO:0090069 regulation of ribosome biogenesis (P, IMP)
  GO:0032991 protein-containing complex (C, IDA)
  GO:0005515 protein binding (F, IPI)
  GO:0031072 heat shock protein binding (F, IPI)

Nearest PDB structures (foldseek):
  4rfq-assembly1_A-2  TM=1.004E+00  e=3.153E-61  Homo sapiens
  7oas-assembly1_A  TM=7.059E-01  e=5.120E-09  Arabidopsis thaliana
  4qnx-assembly1_A  TM=6.738E-01  e=2.062E-06  Escherichia coli K-12
  7ct8-assembly1_B-2  TM=6.683E-01  e=4.101E-06  Vibrio vulnificus MO6-24/O
  6m1c-assembly1_A  TM=6.181E-01  e=8.078E-07  Mycobacterium tuberculosis H37Rv